Protein AF-A0A443RXT3-F1 (afdb_monomer)

Structure (mmCIF, N/CA/C/O backbone):
data_AF-A0A443RXT3-F1
#
_entry.id   AF-A0A443RXT3-F1
#
loop_
_atom_site.group_PDB
_atom_site.id
_atom_site.type_symbol
_atom_site.label_atom_id
_atom_site.label_alt_id
_atom_site.label_comp_id
_atom_site.label_asym_id
_atom_site.label_entity_id
_atom_site.label_seq_id
_atom_site.pdbx_PDB_ins_code
_atom_site.Cartn_x
_atom_site.Cartn_y
_atom_site.Cartn_z
_atom_site.occupancy
_atom_site.B_iso_or_equiv
_atom_site.auth_seq_id
_atom_site.auth_comp_id
_atom_site.auth_asym_id
_atom_site.auth_atom_id
_atom_site.pdbx_PDB_model_num
ATOM 1 N N . GLU A 1 1 ? -17.317 18.492 -18.599 1.00 37.03 1 GLU A N 1
ATOM 2 C CA . GLU A 1 1 ? -17.162 18.938 -20.004 1.00 37.03 1 GLU A CA 1
ATOM 3 C C . GLU A 1 1 ? -16.094 18.185 -20.820 1.00 37.03 1 GLU A C 1
ATOM 5 O O . GLU A 1 1 ? -16.136 18.265 -22.038 1.00 37.03 1 GLU A O 1
ATOM 10 N N . CYS A 1 2 ? -15.209 17.363 -20.233 1.00 27.94 2 CYS A N 1
ATOM 11 C CA . CYS A 1 2 ? -14.127 16.692 -20.988 1.00 27.94 2 CYS A CA 1
ATOM 12 C C . CYS A 1 2 ? -14.475 15.362 -21.698 1.00 27.94 2 CYS A C 1
ATOM 14 O O . CYS A 1 2 ? -13.587 14.757 -22.288 1.00 27.94 2 CYS A O 1
ATOM 16 N N . PHE A 1 3 ? -15.724 14.883 -21.663 1.00 30.05 3 PHE A N 1
ATOM 17 C CA . PHE A 1 3 ? -16.090 13.554 -22.198 1.00 30.05 3 PHE A CA 1
ATOM 18 C C . PHE A 1 3 ? -16.962 13.582 -23.463 1.00 30.05 3 PHE A C 1
ATOM 20 O O . PHE A 1 3 ? -17.439 12.539 -23.893 1.00 30.05 3 PHE A O 1
ATOM 27 N N . ASN A 1 4 ? -17.156 14.749 -24.088 1.00 37.06 4 ASN A N 1
ATOM 28 C CA . ASN A 1 4 ? -18.052 14.901 -25.243 1.00 37.06 4 ASN A CA 1
ATOM 29 C C . ASN A 1 4 ? -17.315 15.086 -26.585 1.00 37.06 4 ASN A C 1
ATOM 31 O O . ASN A 1 4 ? -17.796 15.791 -27.470 1.00 37.06 4 ASN A O 1
ATOM 35 N N . GLN A 1 5 ? -16.139 14.471 -26.753 1.00 41.03 5 GLN A N 1
ATOM 36 C CA . GLN A 1 5 ? -15.431 14.454 -28.037 1.00 41.03 5 GLN A CA 1
ATOM 37 C C . GLN A 1 5 ? -15.617 13.098 -28.729 1.00 41.03 5 GLN A C 1
ATOM 39 O O . GLN A 1 5 ? -15.201 12.062 -28.219 1.00 41.03 5 GLN A O 1
ATOM 44 N N . LYS A 1 6 ? -16.273 13.120 -29.898 1.00 35.22 6 LYS A N 1
ATOM 45 C CA . LYS A 1 6 ? -16.625 11.943 -30.718 1.00 35.22 6 LYS A CA 1
ATOM 46 C C . LYS A 1 6 ? -15.489 11.420 -31.611 1.00 35.22 6 LYS A C 1
ATOM 48 O O . LYS A 1 6 ? -15.683 10.425 -32.298 1.00 35.22 6 LYS A O 1
ATOM 53 N N . GLU A 1 7 ? -14.307 12.031 -31.583 1.00 32.62 7 GLU A N 1
ATOM 54 C CA . GLU A 1 7 ? -13.140 11.552 -32.329 1.00 32.62 7 GLU A CA 1
ATOM 55 C C . GLU A 1 7 ? -11.944 11.343 -31.398 1.00 32.62 7 GLU A C 1
ATOM 57 O O . GLU A 1 7 ? -11.106 12.223 -31.214 1.00 32.62 7 GLU A O 1
ATOM 62 N N . PHE A 1 8 ? -11.823 10.141 -30.835 1.00 35.22 8 PHE A N 1
ATOM 63 C CA . PHE A 1 8 ? -10.537 9.684 -30.317 1.00 35.22 8 PHE A CA 1
ATOM 64 C C . PHE A 1 8 ? -9.693 9.198 -31.495 1.00 35.22 8 PHE A C 1
ATOM 66 O O . PHE A 1 8 ? -9.748 8.032 -31.879 1.00 35.22 8 PHE A O 1
ATOM 73 N N . ARG A 1 9 ? -8.893 10.090 -32.084 1.00 32.81 9 ARG A N 1
ATOM 74 C CA . ARG A 1 9 ? -7.750 9.647 -32.888 1.00 32.81 9 ARG A CA 1
ATOM 75 C C . ARG A 1 9 ? -6.629 9.275 -31.928 1.00 32.81 9 ARG A C 1
ATOM 77 O O . ARG A 1 9 ? -6.182 10.112 -31.145 1.00 32.81 9 ARG A O 1
ATOM 84 N N . LEU A 1 10 ? -6.170 8.026 -31.989 1.0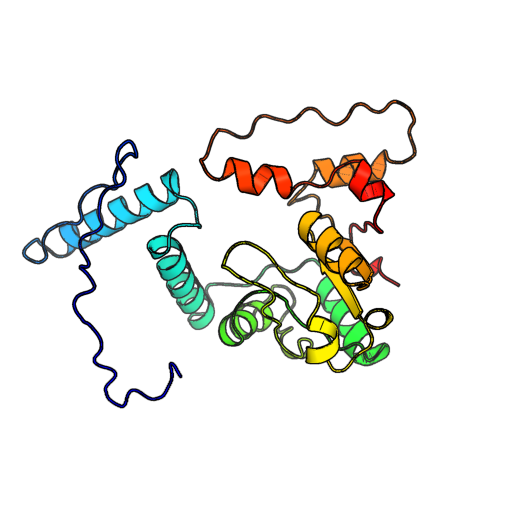0 31.56 10 LEU A N 1
ATOM 85 C CA . LEU A 1 10 ? -4.918 7.627 -31.356 1.00 31.56 10 LEU A CA 1
ATOM 86 C C . LEU A 1 10 ? -3.815 8.499 -31.973 1.00 31.56 10 LEU A C 1
ATOM 88 O O . LEU A 1 10 ? -3.482 8.347 -33.147 1.00 31.56 10 LEU A O 1
ATOM 92 N N . ALA A 1 11 ? -3.296 9.466 -31.221 1.00 30.80 11 ALA A N 1
ATOM 93 C CA . ALA A 1 11 ? -2.172 10.270 -31.670 1.00 30.80 11 ALA A CA 1
ATOM 94 C C . ALA A 1 11 ? -0.928 9.369 -31.701 1.00 30.80 11 ALA A C 1
ATOM 96 O O . ALA A 1 11 ? -0.245 9.206 -30.696 1.00 30.80 11 ALA A O 1
ATOM 97 N N . VAL A 1 12 ? -0.644 8.773 -32.862 1.00 33.22 12 VAL A N 1
ATOM 98 C CA . VAL A 1 12 ? 0.523 7.896 -33.091 1.00 33.22 12 VAL A CA 1
ATOM 99 C C . VAL A 1 12 ? 1.848 8.683 -33.054 1.00 33.22 12 VAL A C 1
ATOM 101 O O . VAL A 1 12 ? 2.928 8.103 -33.031 1.00 33.22 12 VAL A O 1
ATOM 104 N N . ASN A 1 13 ? 1.790 10.013 -32.935 1.00 32.97 13 ASN A N 1
ATOM 105 C CA . ASN A 1 13 ? 2.951 1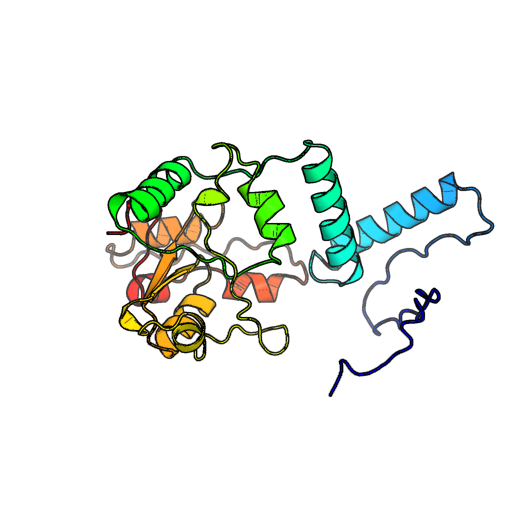0.853 -32.658 1.00 32.97 13 ASN A CA 1
ATOM 106 C C . ASN A 1 13 ? 3.271 10.855 -31.152 1.00 32.97 13 ASN A C 1
ATOM 108 O O . ASN A 1 13 ? 3.134 11.874 -30.474 1.00 32.97 13 ASN A O 1
ATOM 112 N N . PHE A 1 14 ? 3.742 9.717 -30.629 1.00 35.28 14 PHE A N 1
ATOM 113 C CA . PHE A 1 14 ? 4.344 9.632 -29.288 1.00 35.28 14 PHE A CA 1
ATOM 114 C C . PHE A 1 14 ? 5.594 10.520 -29.148 1.00 35.28 14 PHE A C 1
ATOM 116 O O . PHE A 1 14 ? 6.000 10.860 -28.039 1.00 35.28 14 PHE A O 1
ATOM 123 N N . ALA A 1 15 ? 6.169 10.964 -30.267 1.00 34.47 15 ALA A N 1
ATOM 124 C CA . ALA A 1 15 ? 7.244 11.940 -30.322 1.00 34.47 15 ALA A CA 1
ATOM 125 C C . ALA A 1 15 ? 6.725 13.379 -30.136 1.00 34.47 15 ALA A C 1
ATOM 127 O O . ALA A 1 15 ? 6.944 14.251 -30.976 1.00 34.47 15 ALA A O 1
ATOM 128 N N . LYS A 1 16 ? 6.077 13.690 -29.006 1.00 40.31 16 LYS A N 1
ATOM 129 C CA . LYS A 1 16 ? 6.231 15.058 -28.493 1.00 40.31 16 LYS A CA 1
ATOM 130 C C . LYS A 1 16 ? 7.698 15.169 -28.107 1.00 40.31 16 LYS A C 1
ATOM 132 O O . LYS A 1 16 ? 8.114 14.508 -27.161 1.00 40.31 16 LYS A O 1
ATOM 137 N N . ALA A 1 17 ? 8.464 15.938 -28.883 1.00 41.84 17 ALA A N 1
ATOM 138 C CA . ALA A 1 17 ? 9.876 16.195 -28.635 1.00 41.84 17 ALA A CA 1
ATOM 139 C C . ALA A 1 17 ? 10.067 16.487 -27.145 1.00 41.84 17 ALA A C 1
ATOM 141 O O . ALA A 1 17 ? 9.587 17.501 -26.628 1.00 41.84 17 ALA A O 1
ATOM 142 N N . TYR A 1 18 ? 10.687 15.538 -26.447 1.00 47.03 18 TYR A N 1
ATOM 143 C CA . TYR A 1 18 ? 11.048 15.695 -25.054 1.00 47.03 18 TYR A CA 1
ATOM 144 C C . TYR A 1 18 ? 11.908 16.958 -24.973 1.00 47.03 18 TYR A C 1
ATOM 146 O O . TYR A 1 18 ? 12.972 17.032 -25.587 1.00 47.03 18 TYR A O 1
ATOM 154 N N . LYS A 1 19 ? 11.406 17.992 -24.292 1.00 49.69 19 LYS A N 1
ATOM 155 C CA . LYS A 1 19 ? 12.161 19.229 -24.113 1.00 49.69 19 LYS A CA 1
ATOM 156 C C . LYS A 1 19 ? 13.153 18.992 -22.975 1.00 49.69 19 LYS A C 1
ATOM 158 O O . LYS A 1 19 ? 12.706 18.73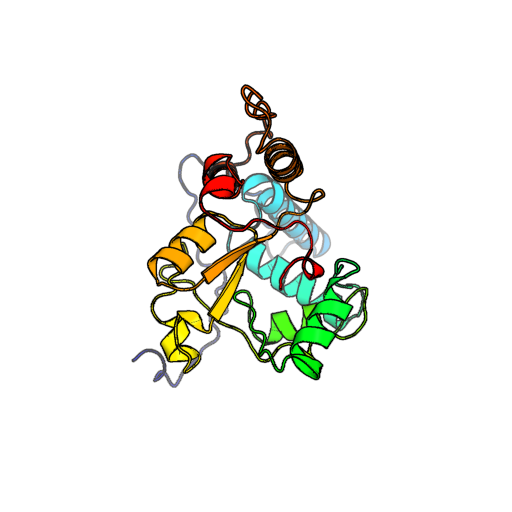8 -21.855 1.00 49.69 19 LYS A O 1
ATOM 163 N N . PRO A 1 20 ? 14.469 19.039 -23.234 1.00 53.38 20 PRO A N 1
ATOM 164 C CA . PRO A 1 20 ? 15.458 18.847 -22.187 1.00 53.38 20 PRO A CA 1
ATOM 165 C C . PRO A 1 20 ? 15.287 19.925 -21.116 1.00 53.38 20 PRO A C 1
ATOM 167 O O . PRO A 1 20 ? 15.187 21.111 -21.426 1.00 53.38 20 PRO A O 1
ATOM 170 N N . VAL A 1 21 ? 15.246 19.512 -19.848 1.00 56.06 21 VAL A N 1
ATOM 171 C CA . VAL A 1 21 ? 15.295 20.444 -18.717 1.00 56.06 21 VAL A CA 1
ATOM 172 C C . VAL A 1 21 ? 16.740 20.947 -18.588 1.00 56.06 21 VAL A C 1
ATOM 174 O O . VAL A 1 21 ? 17.637 20.113 -18.412 1.00 56.06 21 VAL A O 1
ATOM 177 N N . PRO A 1 22 ? 16.998 22.266 -18.681 1.00 48.91 22 PRO A N 1
ATOM 178 C CA . PRO A 1 22 ? 18.346 22.813 -18.549 1.00 48.91 22 PRO A CA 1
ATOM 179 C C . PRO A 1 22 ? 19.000 22.382 -17.228 1.00 48.91 22 PRO A C 1
ATOM 181 O O . PRO A 1 22 ? 18.370 22.434 -16.174 1.00 48.91 22 PRO A O 1
ATOM 184 N N . GLY A 1 23 ? 20.255 21.925 -17.284 1.00 63.62 23 GLY A N 1
ATOM 185 C CA . GLY A 1 23 ? 21.037 21.528 -16.105 1.00 63.62 23 GLY A CA 1
ATOM 186 C C . GLY A 1 23 ? 20.832 20.090 -15.603 1.00 63.62 23 GLY A C 1
ATOM 187 O O . GLY A 1 23 ? 21.590 19.650 -14.741 1.00 63.62 23 GLY A O 1
ATOM 188 N N . LYS A 1 24 ? 19.876 19.319 -16.144 1.00 68.25 24 LYS A N 1
ATOM 189 C CA . LYS A 1 24 ? 19.741 17.882 -15.835 1.00 68.25 24 LYS A CA 1
ATOM 190 C C . LYS A 1 24 ? 20.451 17.024 -16.882 1.00 68.25 24 LYS A C 1
ATOM 192 O O . LYS A 1 24 ? 20.313 17.263 -18.084 1.00 68.25 24 LYS A O 1
ATOM 197 N N . LYS A 1 25 ? 21.191 16.003 -16.419 1.00 76.19 25 LYS A N 1
ATOM 198 C CA . LYS A 1 25 ? 21.749 14.955 -17.290 1.00 76.19 25 LYS A CA 1
ATOM 199 C C . LYS A 1 25 ? 20.614 14.332 -18.111 1.00 76.19 25 LYS A C 1
ATOM 201 O O . LYS A 1 25 ? 19.493 14.221 -17.622 1.00 76.19 25 LYS A O 1
ATOM 206 N N . GLN A 1 26 ? 20.909 13.977 -19.355 1.00 79.56 26 GLN A N 1
ATOM 207 C CA . GLN A 1 26 ? 19.934 13.429 -20.293 1.00 79.56 26 GLN A CA 1
ATOM 208 C C . GLN A 1 26 ? 20.116 11.919 -20.438 1.00 79.56 26 GLN A C 1
ATOM 210 O O . GLN A 1 26 ? 21.254 11.444 -20.348 1.00 79.56 26 GLN A O 1
ATOM 215 N N . PRO A 1 27 ? 19.034 11.168 -20.699 1.00 85.69 27 PRO A N 1
ATOM 216 C CA . PRO A 1 27 ? 19.163 9.773 -21.075 1.00 85.69 27 PRO A CA 1
ATOM 217 C C . PRO A 1 27 ? 19.901 9.632 -22.415 1.00 85.69 27 PRO A C 1
ATOM 219 O O . PRO A 1 27 ? 19.766 10.508 -23.277 1.00 85.69 27 PRO A O 1
ATOM 222 N N . PRO A 1 28 ? 20.637 8.525 -22.625 1.00 89.88 28 PRO A N 1
ATOM 223 C CA . PRO A 1 28 ? 21.211 8.180 -23.923 1.00 89.88 28 PRO A CA 1
ATOM 224 C C . PRO A 1 28 ? 20.153 8.230 -25.035 1.00 89.88 28 PRO A C 1
ATOM 226 O O . PRO A 1 28 ? 19.010 7.850 -24.786 1.00 89.88 28 PRO A O 1
ATOM 229 N N . PRO A 1 29 ? 20.472 8.689 -26.254 1.00 88.56 29 PRO A N 1
ATOM 230 C CA . PRO A 1 29 ? 19.496 8.740 -27.339 1.00 88.56 29 PRO A CA 1
ATOM 231 C C . PRO A 1 29 ? 19.016 7.335 -27.731 1.00 88.56 29 PRO A C 1
ATOM 233 O O . PRO A 1 29 ? 19.775 6.369 -27.685 1.00 88.56 29 PRO A O 1
ATOM 236 N N . ILE A 1 30 ? 17.749 7.235 -28.137 1.00 88.94 30 ILE A N 1
ATOM 237 C CA . ILE A 1 30 ? 17.198 6.014 -28.739 1.00 88.94 30 ILE A CA 1
ATOM 238 C C . ILE A 1 30 ? 17.633 5.986 -30.208 1.00 88.94 30 ILE A C 1
ATOM 240 O O . ILE A 1 30 ? 17.585 7.019 -30.879 1.00 88.94 30 ILE A O 1
ATOM 244 N N . ALA A 1 31 ? 18.080 4.826 -30.686 1.00 87.12 31 ALA A N 1
ATOM 245 C CA . ALA A 1 31 ? 18.527 4.644 -32.060 1.00 87.12 31 ALA A CA 1
ATOM 246 C C . ALA A 1 31 ? 17.383 4.878 -33.059 1.00 87.12 31 ALA A C 1
ATOM 248 O O . ALA A 1 31 ? 16.210 4.646 -32.760 1.00 87.12 31 ALA A O 1
ATOM 249 N N . ASP A 1 32 ? 17.747 5.335 -34.256 1.00 88.88 32 ASP A N 1
ATOM 250 C CA . ASP A 1 32 ? 16.798 5.597 -35.335 1.00 88.88 32 ASP A CA 1
ATOM 251 C C . ASP A 1 32 ? 16.060 4.315 -35.771 1.00 88.88 32 ASP A C 1
ATOM 253 O O . ASP A 1 32 ? 16.618 3.217 -35.730 1.00 88.88 32 ASP A O 1
ATOM 257 N N . GLN A 1 33 ? 14.811 4.455 -36.223 1.00 84.81 33 GLN A N 1
ATOM 258 C CA . GLN A 1 33 ? 13.977 3.332 -36.670 1.00 84.81 33 GLN A CA 1
ATOM 259 C C . GLN A 1 33 ? 14.547 2.592 -37.890 1.00 84.81 33 GLN A C 1
ATOM 261 O O . GLN A 1 33 ? 14.182 1.442 -38.128 1.00 84.81 33 GLN A O 1
ATOM 266 N N . MET A 1 34 ? 15.448 3.226 -38.644 1.00 89.75 34 MET A N 1
ATOM 267 C CA . MET A 1 34 ? 16.165 2.628 -39.770 1.00 89.75 34 MET A CA 1
ATOM 268 C C . MET A 1 34 ? 17.348 1.748 -39.336 1.00 89.75 34 MET A C 1
ATOM 270 O O . MET A 1 34 ? 17.933 1.057 -40.169 1.00 89.75 34 MET A O 1
ATOM 274 N N . GLN A 1 35 ? 17.735 1.767 -38.055 1.00 88.50 35 GLN A N 1
ATOM 275 C CA . GLN A 1 35 ? 18.817 0.922 -37.543 1.00 88.50 35 GLN A CA 1
ATOM 276 C C . GLN A 1 35 ? 18.378 -0.545 -37.412 1.00 88.50 35 GLN A C 1
ATOM 278 O O . GLN A 1 35 ? 17.186 -0.831 -37.307 1.00 88.50 35 GLN A O 1
ATOM 283 N N . PRO A 1 36 ? 19.315 -1.506 -37.363 1.00 93.44 36 PRO A N 1
ATOM 284 C CA . PRO A 1 36 ? 18.983 -2.906 -37.115 1.00 93.44 36 PRO A CA 1
ATOM 285 C C . PRO A 1 36 ? 18.182 -3.114 -35.807 1.00 93.44 36 PRO A C 1
ATOM 287 O O . PRO A 1 36 ? 18.463 -2.438 -34.811 1.00 93.44 36 PRO A O 1
ATOM 290 N N . PRO A 1 37 ? 17.224 -4.067 -35.748 1.00 90.12 37 PRO A N 1
ATOM 291 C CA . PRO A 1 37 ? 16.368 -4.271 -34.572 1.00 90.12 37 PRO A CA 1
ATOM 292 C C . PRO A 1 37 ? 17.115 -4.513 -33.252 1.00 90.12 37 PRO A C 1
ATOM 294 O O . PRO A 1 37 ? 16.660 -4.077 -32.197 1.00 90.12 37 PRO A O 1
ATOM 297 N N . ASN A 1 38 ? 18.272 -5.179 -33.290 1.00 91.81 38 ASN A N 1
ATOM 298 C CA . ASN A 1 38 ? 19.113 -5.402 -32.111 1.00 91.81 38 ASN A CA 1
ATOM 299 C C . ASN A 1 38 ? 19.705 -4.093 -31.565 1.00 91.81 38 ASN A C 1
ATOM 301 O O . ASN A 1 38 ? 19.699 -3.886 -30.355 1.00 91.81 38 ASN A O 1
ATOM 305 N N . VAL A 1 39 ? 20.145 -3.193 -32.450 1.00 89.94 39 VAL A N 1
ATOM 306 C CA . VAL A 1 39 ? 20.677 -1.871 -32.082 1.00 89.94 39 VAL A CA 1
ATOM 307 C C . VAL A 1 39 ? 19.568 -0.993 -31.501 1.00 89.94 39 VAL A C 1
ATOM 309 O O . VAL A 1 39 ? 19.765 -0.325 -30.485 1.00 89.94 39 VAL A O 1
ATOM 312 N N . GLN A 1 40 ? 18.370 -1.037 -32.097 1.00 86.94 40 GLN A N 1
ATOM 313 C CA . GLN A 1 40 ? 17.196 -0.352 -31.552 1.00 86.94 40 GLN A CA 1
ATOM 314 C C . GLN A 1 40 ? 16.867 -0.850 -30.143 1.00 86.94 40 GLN A C 1
ATOM 316 O O . GLN A 1 40 ? 16.764 -0.042 -29.218 1.00 86.94 40 GLN A O 1
ATOM 321 N N . LEU A 1 41 ? 16.765 -2.170 -29.959 1.00 87.88 41 LEU A N 1
ATOM 322 C CA . LEU A 1 41 ? 16.450 -2.775 -28.668 1.00 87.88 41 LEU A CA 1
ATOM 323 C C . LEU A 1 41 ? 17.475 -2.393 -27.596 1.00 87.88 41 LEU A C 1
ATOM 325 O O . LEU A 1 41 ? 17.088 -1.956 -26.514 1.00 87.88 41 LEU A O 1
ATOM 329 N N . GLU A 1 42 ? 18.766 -2.510 -27.902 1.00 91.12 42 GLU A N 1
ATOM 330 C CA . GLU A 1 42 ? 19.831 -2.152 -26.969 1.00 91.12 42 GLU A CA 1
ATOM 331 C C . GLU A 1 42 ? 19.755 -0.671 -26.577 1.00 91.12 42 GLU A C 1
ATOM 333 O O . GLU A 1 42 ? 19.792 -0.348 -25.390 1.00 91.12 42 GLU A O 1
ATOM 338 N N . SER A 1 43 ? 19.539 0.230 -27.541 1.00 90.75 43 SER A N 1
ATOM 339 C CA . SER A 1 43 ? 19.399 1.663 -27.254 1.00 90.75 43 SER A CA 1
ATOM 340 C C . SER A 1 43 ? 18.193 1.981 -26.358 1.00 90.75 43 SER A C 1
ATOM 342 O O . SER A 1 43 ? 18.306 2.800 -25.445 1.00 90.75 43 SER A O 1
ATOM 344 N N . ILE A 1 44 ? 17.057 1.296 -26.553 1.00 89.25 44 ILE A N 1
ATOM 345 C CA . ILE A 1 44 ? 15.855 1.448 -25.721 1.00 89.25 44 ILE A CA 1
ATOM 346 C C . ILE A 1 44 ? 16.137 0.961 -24.298 1.00 89.25 44 ILE A C 1
ATOM 348 O O . ILE A 1 44 ? 15.789 1.646 -23.335 1.00 89.25 44 ILE A O 1
ATOM 352 N N . VAL A 1 45 ? 16.792 -0.195 -24.157 1.00 89.12 45 VAL A N 1
ATOM 353 C CA . VAL A 1 45 ? 17.166 -0.757 -22.853 1.00 89.12 45 VAL A CA 1
ATOM 354 C C . VAL A 1 45 ? 18.112 0.190 -22.117 1.00 89.12 45 VAL A C 1
ATOM 356 O O . VAL A 1 45 ? 17.855 0.516 -20.961 1.00 89.12 45 VAL A O 1
ATOM 359 N N . GLN A 1 46 ? 19.151 0.701 -22.779 1.00 89.88 46 GLN A N 1
ATOM 360 C CA . GLN A 1 46 ? 20.096 1.643 -22.174 1.00 89.88 46 GLN A CA 1
ATOM 361 C C . GLN A 1 46 ? 19.424 2.964 -21.778 1.00 89.88 46 GLN A C 1
ATOM 363 O O . GLN A 1 46 ? 19.638 3.461 -20.670 1.00 89.88 46 GLN A O 1
ATOM 368 N N . HIS A 1 47 ? 18.556 3.509 -22.638 1.00 89.00 47 HIS A N 1
ATOM 369 C CA . HIS A 1 47 ? 17.759 4.697 -22.327 1.00 89.00 47 HIS A CA 1
ATOM 370 C C . HIS A 1 47 ? 16.907 4.480 -21.072 1.00 89.00 47 HIS A C 1
ATOM 372 O O . HIS A 1 47 ? 16.866 5.332 -20.181 1.00 89.00 47 HIS A O 1
ATOM 378 N N . PHE A 1 48 ? 16.239 3.328 -20.988 1.00 85.44 48 PHE A N 1
ATOM 379 C CA . PHE A 1 48 ? 15.373 2.993 -19.868 1.00 85.44 48 PHE A CA 1
ATOM 380 C C . PHE A 1 48 ? 16.149 2.763 -18.570 1.00 85.44 48 PHE A C 1
ATOM 382 O O . PHE A 1 48 ? 15.779 3.318 -17.538 1.00 85.44 48 PHE A O 1
ATOM 389 N N . LEU A 1 49 ? 17.238 1.989 -18.610 1.00 86.56 49 LEU A N 1
ATOM 390 C CA . LEU A 1 49 ? 18.088 1.724 -17.447 1.00 86.56 49 LEU A CA 1
ATOM 391 C C . LEU A 1 49 ? 18.686 3.014 -16.892 1.00 86.56 49 LEU A C 1
ATOM 393 O O . LEU A 1 49 ? 18.659 3.227 -15.681 1.00 86.56 49 LEU A O 1
ATOM 397 N N . TRP A 1 50 ? 19.147 3.908 -17.770 1.00 88.75 50 TRP A N 1
ATOM 398 C CA . TRP A 1 50 ? 19.617 5.221 -17.351 1.00 88.75 50 TRP A CA 1
ATOM 399 C C . TRP A 1 50 ? 18.510 5.997 -16.634 1.00 88.75 50 TRP A C 1
ATOM 401 O O . TRP A 1 50 ? 18.734 6.529 -15.546 1.00 88.75 50 TRP A O 1
ATOM 411 N N . ARG A 1 51 ? 17.301 6.038 -17.210 1.00 84.81 51 ARG A N 1
ATOM 412 C CA . ARG A 1 51 ? 16.160 6.737 -16.605 1.00 84.81 51 ARG A CA 1
ATOM 413 C C . ARG A 1 51 ? 15.811 6.135 -15.247 1.00 84.81 51 ARG A C 1
ATOM 415 O O 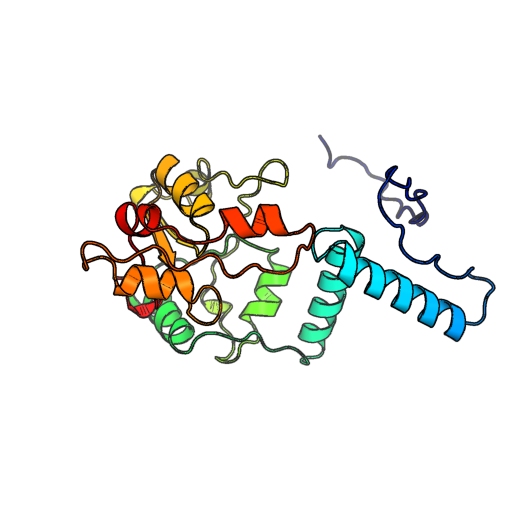. ARG A 1 51 ? 15.668 6.875 -14.282 1.00 84.81 51 ARG A O 1
ATOM 422 N N . LEU A 1 52 ? 15.764 4.811 -15.139 1.00 80.94 52 LEU A N 1
ATOM 423 C CA . LEU A 1 52 ? 15.502 4.114 -13.882 1.00 80.94 52 LEU A CA 1
ATOM 424 C C . LEU A 1 52 ? 16.529 4.474 -12.797 1.00 80.94 52 LEU A C 1
ATOM 426 O O . LEU A 1 52 ? 16.149 4.725 -11.656 1.00 80.94 52 LEU A O 1
ATOM 430 N N . GLN A 1 53 ? 17.810 4.557 -13.162 1.00 83.00 53 GLN A N 1
ATOM 431 C CA . GLN A 1 53 ? 18.903 4.899 -12.248 1.00 83.00 53 GLN A CA 1
ATOM 432 C C . GLN A 1 53 ? 18.913 6.377 -11.824 1.00 83.00 53 GLN A C 1
ATOM 434 O O . GLN A 1 53 ? 19.307 6.680 -10.701 1.00 83.00 53 GLN A O 1
ATOM 439 N N . ASN A 1 54 ? 18.509 7.301 -12.704 1.00 80.94 54 ASN A N 1
ATOM 440 C CA . ASN A 1 54 ? 18.685 8.746 -12.489 1.00 80.94 54 ASN A CA 1
ATOM 441 C C . ASN A 1 54 ? 17.385 9.492 -12.132 1.00 80.94 54 ASN A C 1
ATOM 443 O O . ASN A 1 54 ? 17.434 10.535 -11.478 1.00 80.94 54 ASN A O 1
ATOM 447 N N . GLU A 1 55 ? 16.228 8.987 -12.563 1.00 74.56 55 GLU A N 1
ATOM 448 C CA . GLU A 1 55 ? 14.908 9.611 -12.379 1.00 74.56 55 GLU A CA 1
ATOM 449 C C . GLU A 1 55 ? 14.016 8.845 -11.382 1.00 74.56 55 GLU A C 1
ATOM 451 O O . GLU A 1 55 ? 12.991 9.372 -10.945 1.00 74.56 55 GLU A O 1
ATOM 456 N N . GLY A 1 56 ? 14.388 7.613 -11.010 1.00 66.69 56 GLY A N 1
ATOM 457 C CA . GLY A 1 56 ? 13.593 6.751 -10.130 1.00 66.69 56 GLY A CA 1
ATOM 458 C C . GLY A 1 56 ? 12.223 6.392 -10.720 1.00 66.69 56 GLY A C 1
ATOM 459 O O . GLY A 1 56 ? 11.945 6.627 -11.886 1.00 66.69 56 GLY A O 1
ATOM 460 N N . SER A 1 57 ? 11.304 5.846 -9.921 1.00 62.78 57 SER A N 1
ATOM 461 C CA . SER A 1 57 ? 9.968 5.433 -10.414 1.00 62.78 57 SER A CA 1
ATOM 462 C C . SER A 1 57 ? 8.988 6.596 -10.671 1.00 62.78 57 SER A C 1
ATOM 464 O O . SER A 1 57 ? 7.787 6.371 -10.798 1.00 62.78 57 SER A O 1
ATOM 466 N N . VAL A 1 58 ? 9.474 7.841 -10.716 1.00 60.62 58 VAL A N 1
ATOM 467 C CA . VAL A 1 58 ? 8.640 9.057 -10.710 1.00 60.62 58 VAL A CA 1
ATOM 468 C C . VAL A 1 58 ? 8.383 9.593 -12.121 1.00 60.62 58 VAL A C 1
ATOM 470 O O . VAL A 1 58 ? 7.380 10.269 -12.350 1.00 60.62 58 VAL A O 1
ATOM 473 N N . SER A 1 59 ? 9.246 9.295 -13.099 1.00 72.44 59 SER A N 1
ATOM 474 C CA . SER A 1 59 ? 9.026 9.789 -14.460 1.00 72.44 59 SER A CA 1
ATOM 475 C C . SER A 1 59 ? 7.923 9.001 -15.172 1.00 72.44 59 SER A C 1
ATOM 477 O O . SER A 1 59 ? 7.843 7.775 -15.083 1.00 72.44 59 SER A O 1
ATOM 479 N N . ALA A 1 60 ? 7.053 9.710 -15.899 1.00 76.50 60 ALA A N 1
ATOM 480 C CA . ALA A 1 60 ? 5.915 9.104 -16.594 1.00 76.50 60 ALA A CA 1
ATOM 481 C C . ALA A 1 60 ? 6.303 7.934 -17.530 1.00 76.50 60 ALA A C 1
ATOM 483 O O . ALA A 1 60 ? 5.592 6.927 -17.517 1.00 76.50 60 ALA A O 1
ATOM 484 N N . PRO A 1 61 ? 7.421 7.989 -18.292 1.00 77.81 61 PRO A N 1
ATOM 485 C CA . PRO A 1 61 ? 7.866 6.854 -19.102 1.00 77.81 61 PRO A CA 1
ATOM 486 C C . PRO A 1 61 ? 8.203 5.612 -18.267 1.00 77.81 61 PRO A C 1
ATOM 488 O O . PRO A 1 61 ? 7.816 4.504 -18.637 1.00 77.81 61 PRO A O 1
ATOM 491 N N . ILE A 1 62 ? 8.880 5.790 -17.126 1.00 80.12 62 ILE A N 1
ATOM 492 C CA . ILE A 1 62 ? 9.221 4.689 -16.216 1.00 80.12 62 ILE A CA 1
ATOM 493 C C . ILE A 1 62 ? 7.956 4.118 -15.591 1.00 80.12 62 ILE A C 1
ATOM 495 O O . ILE A 1 62 ? 7.752 2.908 -15.639 1.00 80.12 62 ILE A O 1
ATOM 499 N N . ALA A 1 63 ? 7.076 4.973 -15.068 1.00 77.94 63 ALA A N 1
ATOM 500 C CA . ALA A 1 63 ? 5.818 4.547 -14.467 1.00 77.94 63 ALA A CA 1
ATOM 501 C C . ALA A 1 63 ? 4.957 3.745 -15.459 1.00 77.94 63 ALA A C 1
ATOM 503 O O . ALA A 1 63 ? 4.425 2.691 -15.107 1.00 77.94 63 ALA A O 1
ATOM 504 N N . TYR A 1 64 ? 4.871 4.195 -16.716 1.00 83.56 64 TYR A N 1
ATOM 505 C CA . TYR A 1 64 ? 4.126 3.492 -17.758 1.00 83.56 64 TYR A CA 1
ATOM 506 C C . TYR A 1 64 ? 4.758 2.140 -18.106 1.00 83.56 64 TYR A C 1
ATOM 508 O O . TYR A 1 64 ? 4.054 1.133 -18.188 1.00 83.56 64 TYR A O 1
ATOM 516 N N . PHE A 1 65 ? 6.080 2.082 -18.277 1.00 84.19 65 PHE A N 1
ATOM 517 C CA . PHE A 1 65 ? 6.772 0.822 -18.540 1.00 84.19 65 PHE A CA 1
ATOM 518 C C . PHE A 1 65 ? 6.604 -0.172 -17.385 1.00 84.19 65 PHE A C 1
ATOM 520 O O . PHE A 1 65 ? 6.214 -1.314 -17.618 1.00 84.19 65 PHE A O 1
ATOM 527 N N . LEU A 1 66 ? 6.827 0.267 -16.141 1.00 82.19 66 LEU A N 1
ATOM 528 C CA . LEU A 1 66 ? 6.673 -0.566 -14.948 1.00 82.19 66 LEU A CA 1
ATOM 529 C C . LEU A 1 66 ? 5.241 -1.089 -14.811 1.00 82.19 66 LEU A C 1
ATOM 531 O O . LEU A 1 66 ? 5.056 -2.268 -14.511 1.00 82.19 66 LEU A O 1
ATOM 535 N N . LEU A 1 67 ? 4.231 -0.259 -15.088 1.00 84.06 67 LEU A N 1
ATOM 536 C CA . LEU A 1 67 ? 2.831 -0.680 -15.096 1.00 84.06 67 LEU A CA 1
ATOM 537 C C . LEU A 1 67 ? 2.579 -1.807 -16.111 1.00 84.06 67 LEU A C 1
ATOM 539 O O . LEU A 1 67 ? 1.932 -2.800 -15.769 1.00 84.06 67 LEU A O 1
ATOM 543 N N . ASN A 1 68 ? 3.091 -1.676 -17.338 1.00 87.12 68 ASN A N 1
ATOM 544 C CA . ASN A 1 68 ? 2.907 -2.677 -18.394 1.00 87.12 68 ASN A CA 1
ATOM 545 C C . ASN A 1 68 ? 3.679 -3.971 -18.101 1.00 87.12 68 ASN A C 1
ATOM 547 O O . ASN A 1 68 ? 3.100 -5.051 -18.174 1.00 87.12 68 ASN A O 1
ATOM 551 N N . MET A 1 69 ? 4.947 -3.873 -17.693 1.00 87.75 69 MET A N 1
ATOM 552 C CA . MET A 1 69 ? 5.771 -5.030 -17.322 1.00 87.75 69 MET A CA 1
ATOM 553 C C . MET A 1 69 ? 5.181 -5.801 -16.144 1.00 87.75 69 MET A C 1
ATOM 555 O O . MET A 1 69 ? 5.100 -7.028 -16.175 1.00 87.75 69 MET A O 1
ATOM 559 N N . THR A 1 70 ? 4.717 -5.084 -15.121 1.00 84.56 70 THR A N 1
ATOM 560 C CA . THR A 1 70 ? 4.063 -5.693 -13.959 1.00 84.56 70 THR A CA 1
ATOM 561 C C . THR A 1 70 ? 2.761 -6.373 -14.374 1.00 84.56 70 THR A C 1
ATOM 563 O O . THR A 1 70 ? 2.506 -7.509 -13.979 1.00 84.56 70 THR A O 1
ATOM 566 N N . SER A 1 71 ? 1.954 -5.720 -15.217 1.00 88.25 71 SER A N 1
ATOM 567 C CA . SER A 1 71 ? 0.710 -6.303 -15.735 1.00 88.25 71 SER A CA 1
ATOM 568 C C . SER A 1 71 ? 0.971 -7.597 -16.505 1.00 88.25 71 SER A C 1
ATOM 570 O O . SER A 1 71 ? 0.366 -8.620 -16.192 1.00 88.25 71 SER A O 1
ATOM 572 N N . TRP A 1 72 ? 1.941 -7.576 -17.421 1.00 91.12 72 TRP A N 1
ATOM 573 C CA . TRP A 1 72 ? 2.376 -8.744 -18.185 1.00 91.12 72 TRP A CA 1
ATOM 574 C C . TRP A 1 72 ? 2.882 -9.877 -17.280 1.00 91.12 72 TRP A C 1
ATOM 576 O O . TRP A 1 72 ? 2.549 -11.044 -17.491 1.00 91.12 72 TRP A O 1
ATOM 586 N N . GLY A 1 73 ? 3.643 -9.542 -16.234 1.00 89.75 73 GLY A N 1
ATOM 587 C CA . GLY A 1 73 ? 4.152 -10.508 -15.265 1.00 89.75 73 GLY A CA 1
ATOM 588 C C . GLY A 1 73 ? 3.045 -11.208 -14.472 1.00 89.75 73 GLY A C 1
ATOM 589 O O . GLY A 1 73 ? 3.105 -12.425 -14.297 1.00 89.75 73 GLY A O 1
ATOM 590 N N . TYR A 1 74 ? 2.009 -10.485 -14.035 1.00 88.12 74 TYR A N 1
ATOM 591 C CA . TYR A 1 74 ? 0.843 -11.103 -13.388 1.00 88.12 74 TYR A CA 1
ATOM 592 C C . TYR A 1 74 ? 0.015 -11.941 -14.365 1.00 88.12 74 TYR A C 1
ATOM 594 O O . TYR A 1 74 ? -0.381 -13.053 -14.021 1.00 88.12 74 TYR A O 1
ATOM 602 N N . GLU A 1 75 ? -0.210 -11.451 -15.587 1.00 89.94 75 GLU A N 1
ATOM 603 C CA . GLU A 1 75 ? -0.992 -12.149 -16.619 1.00 89.94 75 GLU A CA 1
ATOM 604 C C . GLU A 1 75 ? -0.351 -13.480 -17.037 1.00 89.94 75 GLU A C 1
ATOM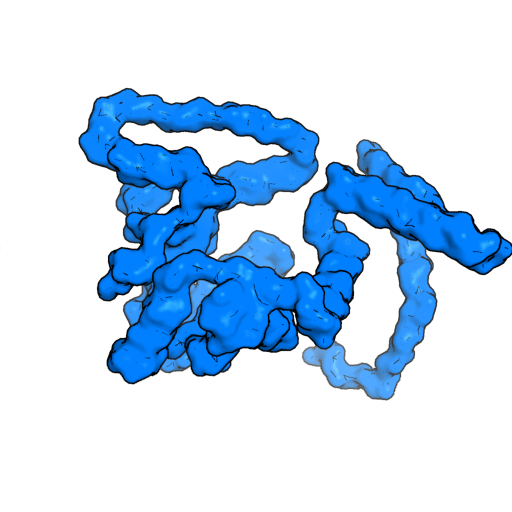 606 O O . GLU A 1 75 ? -1.057 -14.460 -17.262 1.00 89.94 75 GLU A O 1
ATOM 611 N N . ARG A 1 76 ? 0.985 -13.552 -17.066 1.00 91.25 76 ARG A N 1
ATOM 612 C CA . ARG A 1 76 ? 1.729 -14.801 -17.307 1.00 91.25 76 ARG A CA 1
ATOM 613 C C . ARG A 1 76 ? 1.978 -15.639 -16.062 1.00 91.25 76 ARG A C 1
ATOM 615 O O . ARG A 1 76 ? 2.574 -16.709 -16.154 1.00 91.25 76 ARG A O 1
ATOM 622 N N . GLY A 1 77 ? 1.567 -15.156 -14.897 1.00 87.69 77 GLY A N 1
ATOM 623 C CA . GLY A 1 77 ? 1.804 -15.861 -13.653 1.00 87.69 77 GLY A CA 1
ATOM 624 C C . GLY A 1 77 ? 3.275 -15.960 -13.249 1.00 87.69 77 GLY A C 1
ATOM 625 O O . GLY A 1 77 ? 3.673 -16.933 -12.614 1.00 87.69 77 GLY A O 1
ATOM 626 N N . LEU A 1 78 ? 4.080 -14.972 -13.623 1.00 90.62 78 LEU A N 1
ATOM 627 C CA . LEU A 1 78 ? 5.484 -14.849 -13.228 1.00 90.62 78 LEU A CA 1
ATOM 628 C C . LEU A 1 78 ? 5.638 -14.086 -11.909 1.00 90.62 78 LEU A C 1
ATOM 630 O O . LEU A 1 78 ? 6.646 -14.231 -11.226 1.00 90.62 78 LEU A O 1
ATOM 634 N N . LEU A 1 79 ? 4.639 -13.275 -11.552 1.00 89.50 79 LEU A N 1
ATOM 635 C CA . LEU A 1 79 ? 4.630 -12.484 -10.327 1.00 89.50 79 LEU A CA 1
ATOM 636 C C . LEU A 1 79 ? 3.667 -13.069 -9.296 1.00 89.50 79 LEU A C 1
ATOM 638 O O . LEU A 1 79 ? 2.578 -13.542 -9.624 1.00 89.50 79 LEU A O 1
ATOM 642 N N . VAL A 1 80 ? 4.082 -13.010 -8.035 1.00 90.12 80 VAL A N 1
ATOM 643 C CA . VAL A 1 80 ? 3.272 -13.306 -6.853 1.00 90.12 80 VAL A CA 1
ATOM 644 C C . VAL A 1 80 ? 3.478 -12.148 -5.887 1.00 90.12 80 VAL A C 1
ATOM 646 O O . VAL A 1 80 ? 4.617 -11.773 -5.618 1.00 90.12 80 VAL A O 1
ATOM 649 N N . THR A 1 81 ? 2.395 -11.557 -5.390 1.00 92.00 81 THR A N 1
ATOM 650 C CA . THR A 1 81 ? 2.479 -10.468 -4.415 1.00 92.00 81 THR A CA 1
ATOM 651 C C . THR A 1 81 ? 2.851 -11.034 -3.045 1.00 92.00 81 THR A C 1
ATOM 653 O O . THR A 1 81 ? 2.085 -11.837 -2.505 1.00 92.00 81 THR A O 1
ATOM 656 N N . PRO A 1 82 ? 3.996 -10.648 -2.458 1.00 91.19 82 PRO A N 1
ATOM 657 C CA . PRO A 1 82 ? 4.315 -11.043 -1.097 1.00 91.19 82 PRO A CA 1
ATOM 658 C C . PRO A 1 82 ? 3.347 -10.360 -0.128 1.00 91.19 82 PRO A C 1
ATOM 660 O O . PRO A 1 82 ? 3.057 -9.169 -0.247 1.00 91.19 82 PRO A O 1
ATOM 663 N N . VAL A 1 83 ? 2.841 -11.132 0.823 1.00 90.75 83 VAL A N 1
ATOM 664 C CA . VAL A 1 83 ? 1.917 -10.687 1.864 1.00 90.75 83 VAL A CA 1
ATOM 665 C C . VAL A 1 83 ? 2.440 -11.192 3.204 1.00 90.75 83 VAL A C 1
ATOM 667 O O . VAL A 1 83 ? 2.867 -12.343 3.300 1.00 90.75 83 VAL A O 1
ATOM 670 N N . TYR A 1 84 ? 2.432 -10.326 4.222 1.00 93.38 84 TYR A N 1
ATOM 671 C CA . TYR A 1 84 ? 2.834 -10.700 5.579 1.00 93.38 84 TYR A CA 1
ATOM 672 C C . TYR A 1 84 ? 1.917 -11.801 6.132 1.00 93.38 84 TYR A C 1
ATOM 674 O O . TYR A 1 84 ? 0.731 -11.861 5.797 1.00 93.38 84 TYR A O 1
ATOM 682 N N . GLU A 1 85 ? 2.483 -12.679 6.956 1.00 93.69 85 GLU A N 1
ATOM 683 C CA . GLU A 1 85 ? 1.858 -13.927 7.412 1.00 93.69 85 GLU A CA 1
ATOM 684 C C . GLU A 1 85 ? 0.461 -13.742 8.024 1.00 93.69 85 GLU A C 1
ATOM 686 O O . GLU A 1 85 ? -0.430 -14.556 7.788 1.00 93.69 85 GLU A O 1
ATOM 691 N N . GLU A 1 86 ? 0.238 -12.651 8.758 1.00 96.12 86 GLU A N 1
ATOM 692 C CA . GLU A 1 86 ? -1.002 -12.410 9.489 1.00 96.12 86 GLU A CA 1
ATOM 693 C C . GLU A 1 86 ? -2.106 -11.831 8.614 1.00 96.12 86 GLU A C 1
ATOM 695 O O . GLU A 1 86 ? -3.286 -11.991 8.914 1.00 96.12 86 GLU A O 1
ATOM 700 N N . VAL A 1 87 ? -1.742 -11.165 7.516 1.00 96.25 87 VAL A N 1
ATOM 701 C CA . VAL A 1 87 ? -2.674 -10.329 6.752 1.00 96.25 87 VAL A CA 1
ATOM 702 C C . VAL A 1 87 ? -3.858 -11.152 6.266 1.00 96.25 87 VAL A C 1
ATOM 704 O O . VAL A 1 87 ? -4.994 -10.747 6.469 1.00 96.25 87 VAL A O 1
ATOM 707 N N . ALA A 1 88 ? -3.631 -12.332 5.685 1.00 96.62 88 ALA A N 1
ATOM 708 C CA . ALA A 1 88 ? -4.727 -13.157 5.176 1.00 96.62 88 ALA A CA 1
ATOM 709 C C . ALA A 1 88 ? -5.721 -13.564 6.279 1.00 96.62 88 ALA A C 1
ATOM 711 O O . ALA A 1 88 ? -6.933 -13.502 6.066 1.00 96.62 88 ALA A O 1
ATOM 712 N N . ALA A 1 89 ? -5.222 -13.934 7.463 1.00 97.19 89 ALA A N 1
ATOM 713 C CA . ALA A 1 89 ? -6.062 -14.302 8.598 1.00 97.19 89 ALA A CA 1
ATOM 714 C C . ALA A 1 89 ? -6.830 -13.090 9.148 1.00 97.19 89 ALA A C 1
ATOM 716 O O . ALA A 1 89 ? -8.027 -13.197 9.421 1.00 97.19 89 ALA A O 1
ATOM 717 N N . THR A 1 90 ? -6.176 -11.930 9.243 1.00 97.62 90 THR A N 1
ATOM 718 C CA . THR A 1 90 ? -6.796 -10.693 9.731 1.00 97.62 90 THR A CA 1
ATOM 719 C C . THR A 1 90 ? -7.865 -10.170 8.776 1.00 97.62 90 THR A C 1
ATOM 721 O O . THR A 1 90 ? -8.968 -9.872 9.225 1.00 97.62 90 THR A O 1
ATOM 724 N N . LEU A 1 91 ? -7.605 -10.128 7.461 1.00 97.25 91 LEU A N 1
ATOM 725 C CA . LEU A 1 91 ? -8.619 -9.716 6.477 1.00 97.25 91 LEU A CA 1
ATOM 726 C C . LEU A 1 91 ? -9.831 -10.651 6.524 1.00 97.25 91 LEU A C 1
ATOM 728 O O . LEU A 1 91 ? -10.969 -10.187 6.515 1.00 97.25 91 LEU A O 1
ATOM 732 N N . LYS A 1 92 ? -9.593 -11.963 6.639 1.00 97.00 92 LYS A N 1
ATOM 733 C CA . LYS A 1 92 ? -10.666 -12.947 6.777 1.00 97.00 92 LYS A CA 1
ATOM 734 C C . LYS A 1 92 ? -11.509 -12.688 8.024 1.00 97.00 92 LYS A C 1
ATOM 736 O O . LYS A 1 92 ? -12.731 -12.642 7.920 1.00 97.00 92 LYS A O 1
ATOM 741 N N . LYS A 1 93 ? -10.876 -12.498 9.187 1.00 97.31 93 LYS A N 1
ATOM 742 C CA . LYS A 1 93 ? -11.570 -12.165 10.438 1.00 97.31 93 LYS A CA 1
ATOM 743 C C . LYS A 1 93 ? -12.422 -10.903 10.265 1.00 97.31 93 LYS A C 1
ATOM 745 O O . LYS A 1 93 ? -13.626 -10.951 10.503 1.00 97.31 93 LYS A O 1
ATOM 750 N N . TRP A 1 94 ? -11.821 -9.821 9.780 1.00 97.50 94 TRP A N 1
ATOM 751 C CA . TRP A 1 94 ? -12.504 -8.544 9.595 1.00 97.50 94 TRP A CA 1
ATOM 752 C C . TRP A 1 94 ? -13.711 -8.649 8.666 1.00 97.50 94 TRP A C 1
ATOM 754 O O . TRP A 1 94 ? -14.795 -8.193 9.018 1.00 97.50 94 TRP A O 1
ATOM 764 N N . CYS A 1 95 ? -13.568 -9.288 7.505 1.00 96.88 95 CYS A N 1
ATOM 765 C CA . CYS A 1 95 ? -14.666 -9.401 6.549 1.00 96.88 95 CYS A CA 1
ATOM 766 C C . CYS A 1 95 ? -15.739 -10.406 6.990 1.00 96.88 95 CYS A C 1
ATOM 768 O O . CYS A 1 95 ? -16.937 -10.127 6.901 1.00 96.88 95 CYS A O 1
ATOM 770 N N . GLU A 1 96 ? -15.339 -11.596 7.446 1.00 96.56 96 GLU A N 1
ATOM 771 C CA . GLU A 1 96 ? -16.274 -12.695 7.697 1.00 96.56 96 GLU A CA 1
ATOM 772 C C . GLU A 1 96 ? -16.902 -12.638 9.090 1.00 96.56 96 GLU A C 1
ATOM 774 O O . GLU A 1 96 ? -18.096 -12.925 9.215 1.00 96.56 96 GLU A O 1
ATOM 779 N N . GLN A 1 97 ? -16.134 -12.272 10.118 1.00 95.94 97 GLN A N 1
ATOM 780 C CA . GLN A 1 97 ? -16.589 -12.253 11.511 1.00 95.94 97 GLN A CA 1
ATOM 781 C C . GLN A 1 97 ? -17.079 -10.860 11.899 1.00 95.94 97 GLN A C 1
ATOM 783 O O . GLN A 1 97 ? -18.242 -10.709 12.269 1.00 95.94 97 GLN A O 1
ATOM 788 N N . ASP A 1 98 ? -16.234 -9.845 11.716 1.00 96.31 98 ASP A N 1
ATOM 789 C CA . ASP A 1 98 ? -16.503 -8.486 12.209 1.00 96.31 98 ASP A CA 1
ATOM 790 C C . ASP A 1 98 ? -17.351 -7.651 11.229 1.00 96.31 98 ASP A C 1
ATOM 792 O O . ASP A 1 98 ? -17.818 -6.565 11.562 1.00 96.31 98 ASP A O 1
ATOM 796 N N . LYS A 1 99 ? -17.586 -8.171 10.014 1.00 96.38 99 LYS A N 1
ATOM 797 C CA . LYS A 1 99 ? -18.364 -7.530 8.935 1.00 96.38 99 LYS A CA 1
ATOM 798 C C . LYS A 1 99 ? -17.823 -6.157 8.514 1.00 96.38 99 LYS A C 1
ATOM 800 O O . LYS A 1 99 ? -18.577 -5.288 8.073 1.00 96.38 99 LYS A O 1
ATOM 805 N N . ILE A 1 100 ? -16.507 -5.984 8.590 1.00 96.50 100 ILE A N 1
ATOM 806 C CA . ILE A 1 100 ? -15.793 -4.778 8.175 1.00 96.50 100 ILE A CA 1
ATOM 807 C C . ILE A 1 100 ? -15.564 -4.811 6.660 1.00 96.50 100 ILE A C 1
ATOM 809 O O . ILE A 1 100 ? -15.072 -5.790 6.095 1.00 96.50 100 ILE A O 1
ATOM 813 N N . LYS A 1 101 ? -15.897 -3.700 6.000 1.00 97.00 101 LYS A N 1
ATOM 814 C CA . LYS A 1 101 ? -15.658 -3.488 4.567 1.00 97.00 101 LYS A CA 1
ATOM 815 C C . LYS A 1 101 ? -14.267 -2.914 4.338 1.00 97.00 101 LYS A C 1
ATOM 817 O O . LYS A 1 101 ? -13.908 -1.914 4.957 1.00 97.00 101 LYS A O 1
ATOM 822 N N . LEU A 1 102 ? -13.511 -3.498 3.411 1.00 96.56 102 LEU A N 1
ATOM 823 C CA . LEU A 1 102 ? -12.122 -3.113 3.165 1.00 96.56 102 LEU A CA 1
ATOM 824 C C . LEU A 1 102 ? -11.955 -2.422 1.816 1.00 96.56 102 LEU A C 1
ATOM 826 O O . LEU A 1 102 ? -12.379 -2.932 0.780 1.00 96.56 102 LEU A O 1
ATOM 830 N N . TYR A 1 103 ? -11.273 -1.278 1.827 1.00 95.38 103 TYR A N 1
ATOM 831 C CA . TYR A 1 103 ? -10.981 -0.487 0.635 1.00 95.38 103 TYR A CA 1
ATOM 832 C C . TYR A 1 103 ? -9.495 -0.143 0.567 1.00 95.38 103 TYR A C 1
ATOM 834 O O . TYR A 1 103 ? -8.856 0.104 1.588 1.00 95.38 103 TYR A O 1
ATOM 842 N N . VAL A 1 104 ? -8.942 -0.076 -0.645 1.00 92.62 104 VAL A N 1
ATOM 843 C CA . VAL A 1 104 ? -7.527 0.264 -0.868 1.00 92.62 104 VAL A CA 1
ATOM 844 C C . VAL A 1 104 ? -7.408 1.657 -1.482 1.00 92.62 104 VAL A C 1
ATOM 846 O O . VAL A 1 104 ? -8.092 1.982 -2.447 1.00 92.62 104 VAL A O 1
ATOM 849 N N . THR A 1 105 ? -6.519 2.501 -0.956 1.00 85.81 105 THR A N 1
ATOM 850 C CA . THR A 1 105 ? -6.393 3.908 -1.398 1.00 85.81 105 THR A CA 1
ATOM 851 C C . THR A 1 105 ? -5.467 4.125 -2.602 1.00 85.81 105 THR A C 1
ATOM 853 O O . THR A 1 105 ? -5.158 5.258 -2.976 1.00 85.81 105 THR A O 1
ATOM 856 N N . LEU A 1 106 ? -4.962 3.041 -3.193 1.00 75.19 106 LEU A N 1
ATOM 857 C CA . LEU A 1 106 ? -3.912 3.062 -4.206 1.00 75.19 106 LEU A CA 1
ATOM 858 C C . LEU A 1 106 ? -4.260 2.149 -5.380 1.00 75.19 106 LEU A C 1
ATOM 860 O O . LEU A 1 106 ? -4.800 1.059 -5.203 1.00 75.19 106 LEU A O 1
ATOM 864 N N . GLY A 1 107 ? -3.853 2.579 -6.574 1.00 75.06 107 GLY A N 1
ATOM 865 C CA . GLY A 1 107 ? -3.993 1.808 -7.806 1.00 75.06 107 GLY A CA 1
ATOM 866 C C . GLY A 1 107 ? -5.391 1.862 -8.425 1.00 75.06 107 GLY A C 1
ATOM 867 O O . GLY A 1 107 ? -6.341 2.389 -7.855 1.00 75.06 107 GLY A O 1
ATOM 868 N N . SER A 1 108 ? -5.501 1.328 -9.641 1.00 82.50 108 SER A N 1
ATOM 869 C CA . SER A 1 108 ? -6.776 1.139 -10.339 1.00 82.50 108 SER A CA 1
ATOM 870 C C . SER A 1 108 ? -7.415 -0.198 -9.962 1.00 82.50 108 SER A C 1
ATOM 872 O O . SER A 1 108 ? -6.730 -1.108 -9.493 1.00 82.50 108 SER A O 1
ATOM 874 N N . ALA A 1 109 ? -8.710 -0.368 -10.234 1.00 86.69 109 ALA A N 1
ATOM 875 C CA . ALA A 1 109 ? -9.401 -1.641 -10.005 1.00 86.69 109 ALA A CA 1
ATOM 876 C C . ALA A 1 109 ? -8.688 -2.830 -10.684 1.00 86.69 109 ALA A C 1
ATOM 878 O O . ALA A 1 109 ? -8.575 -3.912 -10.112 1.00 86.69 109 ALA A O 1
ATOM 879 N N . GLN A 1 110 ? -8.127 -2.611 -11.880 1.00 86.94 110 GLN A N 1
ATOM 880 C CA . GLN A 1 110 ? -7.345 -3.623 -12.599 1.00 86.94 110 GLN A CA 1
ATOM 881 C C . GLN A 1 110 ? -6.022 -3.943 -11.899 1.00 86.94 110 GLN A C 1
ATOM 883 O O . GLN A 1 110 ? -5.615 -5.101 -11.843 1.00 86.94 110 GLN A O 1
ATOM 888 N N . PHE A 1 111 ? -5.345 -2.931 -11.354 1.00 84.75 111 PHE A N 1
ATOM 889 C CA . PHE A 1 111 ? -4.128 -3.144 -10.577 1.00 84.75 111 PHE A CA 1
ATOM 890 C C . PHE A 1 111 ? -4.417 -3.946 -9.306 1.00 84.75 111 PHE A C 1
ATOM 892 O O . PHE A 1 111 ? -3.748 -4.948 -9.067 1.00 84.75 111 PHE A O 1
ATOM 899 N N . LEU A 1 112 ? -5.458 -3.572 -8.553 1.00 89.94 112 LEU A N 1
ATOM 900 C CA . LEU A 1 112 ? -5.869 -4.300 -7.351 1.00 89.94 112 LEU A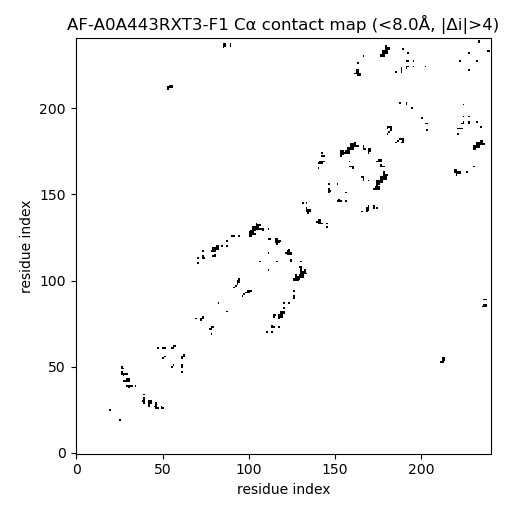 CA 1
ATOM 901 C C . LEU A 1 112 ? -6.198 -5.756 -7.647 1.00 89.94 112 LEU A C 1
ATOM 903 O O . LEU A 1 112 ? -5.706 -6.643 -6.955 1.00 89.94 112 LEU A O 1
ATOM 907 N N . LYS A 1 113 ? -6.962 -6.015 -8.715 1.00 91.19 113 LYS A N 1
ATOM 908 C CA . LYS A 1 113 ? -7.268 -7.382 -9.135 1.00 91.19 113 LYS A CA 1
ATOM 909 C C . LYS A 1 113 ? -5.993 -8.195 -9.344 1.00 91.19 113 LYS A C 1
ATOM 911 O O . LYS A 1 113 ? -5.923 -9.321 -8.872 1.00 91.19 113 LYS A O 1
ATOM 916 N N . ARG A 1 114 ? -4.971 -7.643 -10.003 1.00 88.62 114 ARG A N 1
ATOM 917 C CA . ARG A 1 114 ? -3.700 -8.351 -10.229 1.00 88.62 114 ARG A CA 1
ATOM 918 C C . ARG A 1 114 ? -2.964 -8.647 -8.921 1.00 88.62 114 ARG A C 1
ATOM 920 O O . ARG A 1 114 ? -2.638 -9.803 -8.677 1.00 88.62 114 ARG A O 1
ATOM 927 N N . VAL A 1 115 ? -2.765 -7.638 -8.071 1.00 90.19 115 VAL A N 1
ATOM 928 C CA . VAL A 1 115 ? -1.946 -7.793 -6.855 1.00 90.19 115 VAL A CA 1
ATOM 929 C C . VAL A 1 115 ? -2.645 -8.569 -5.737 1.00 90.19 115 VAL A C 1
ATOM 931 O O . VAL A 1 115 ? -1.987 -9.251 -4.969 1.00 90.19 115 VAL A O 1
ATOM 934 N N . PHE A 1 116 ? -3.976 -8.535 -5.642 1.00 93.75 116 PHE A N 1
ATOM 935 C CA . PHE A 1 116 ? -4.698 -9.299 -4.617 1.00 93.75 116 PHE A CA 1
ATOM 936 C C . PHE A 1 116 ? -5.159 -10.678 -5.099 1.00 93.75 116 PHE A C 1
ATOM 938 O O . PHE A 1 116 ? -5.397 -11.547 -4.266 1.00 93.75 116 PHE A O 1
ATOM 945 N N . SER A 1 117 ? -5.266 -10.931 -6.411 1.00 93.31 117 SER A N 1
ATOM 946 C CA . SER A 1 117 ? -5.673 -12.265 -6.896 1.00 93.31 117 SER A CA 1
ATOM 947 C C . SER A 1 117 ? -4.581 -13.322 -6.804 1.00 93.31 117 SER A C 1
ATOM 949 O O . SER A 1 117 ? -4.888 -14.514 -6.761 1.00 93.31 117 SER A O 1
ATOM 951 N N . ARG A 1 118 ? -3.314 -12.901 -6.765 1.00 90.56 118 ARG A N 1
ATOM 952 C CA . ARG A 1 118 ? -2.165 -13.800 -6.747 1.00 90.56 118 ARG A CA 1
ATOM 953 C C . ARG A 1 118 ? -1.140 -13.357 -5.714 1.00 90.56 118 ARG A C 1
ATOM 955 O O . ARG A 1 118 ? -0.142 -12.716 -6.042 1.00 90.56 118 ARG A O 1
ATOM 962 N N . THR A 1 119 ? -1.388 -13.743 -4.470 1.00 94.94 119 THR A N 1
ATOM 963 C CA . THR A 1 119 ? -0.496 -13.461 -3.344 1.00 94.94 119 THR A CA 1
ATOM 964 C C . THR A 1 119 ? 0.214 -14.716 -2.847 1.00 94.94 119 THR A C 1
ATOM 966 O O . THR A 1 119 ? -0.176 -15.834 -3.190 1.00 94.94 119 THR A O 1
ATOM 969 N N . SER A 1 120 ? 1.234 -14.543 -2.005 1.00 93.06 120 SER A N 1
ATOM 970 C CA . SER A 1 120 ? 1.874 -15.642 -1.269 1.00 93.06 120 SER A CA 1
ATOM 971 C C . SER A 1 120 ? 0.909 -16.392 -0.343 1.00 93.06 120 SER A C 1
ATOM 973 O O . SER A 1 120 ? 1.187 -17.529 0.021 1.00 93.06 120 SER A O 1
ATOM 975 N N . SER A 1 121 ? -0.237 -15.789 -0.014 1.00 94.38 121 SER A N 1
ATOM 976 C CA . SER A 1 121 ? -1.289 -16.363 0.834 1.00 94.38 121 SER A CA 1
ATOM 977 C C . SER A 1 121 ? -2.551 -16.733 0.040 1.00 94.38 121 SER A C 1
ATOM 979 O O . SER A 1 121 ? -3.635 -16.861 0.605 1.00 94.38 121 SER A O 1
ATOM 981 N N . GLY A 1 122 ? -2.431 -16.895 -1.283 1.00 93.38 122 GLY A N 1
ATOM 982 C CA . GLY A 1 122 ? -3.542 -17.227 -2.175 1.00 93.38 122 GLY A CA 1
ATOM 983 C C . GLY A 1 122 ? -4.277 -16.002 -2.724 1.00 93.38 122 GLY A C 1
ATOM 984 O O . GLY A 1 122 ? -3.713 -14.914 -2.854 1.00 93.38 122 GLY A O 1
ATOM 985 N N . ASN A 1 123 ? -5.535 -16.189 -3.117 1.00 95.94 123 ASN A N 1
ATOM 986 C CA . ASN A 1 123 ? -6.360 -15.123 -3.678 1.00 95.94 123 ASN A CA 1
ATOM 987 C C . ASN A 1 123 ? -7.088 -14.363 -2.557 1.00 95.94 123 ASN A C 1
ATOM 989 O O . ASN A 1 123 ? -7.962 -14.921 -1.900 1.00 95.94 123 ASN A O 1
ATOM 993 N N . LEU A 1 124 ? -6.746 -13.088 -2.378 1.00 96.50 124 LEU A N 1
ATOM 994 C CA . LEU A 1 124 ? -7.302 -12.195 -1.359 1.00 96.50 124 LEU A CA 1
ATOM 995 C C . LEU A 1 124 ? -8.272 -11.147 -1.930 1.00 96.50 124 LEU A C 1
ATOM 997 O O . LEU A 1 124 ? -8.808 -10.350 -1.165 1.00 96.50 124 LEU A O 1
ATOM 1001 N N . ILE A 1 125 ? -8.528 -11.123 -3.248 1.00 95.44 125 ILE A N 1
ATOM 1002 C CA . ILE A 1 125 ? -9.385 -10.086 -3.861 1.00 95.44 125 ILE A CA 1
ATOM 1003 C C . ILE A 1 125 ? -10.815 -10.115 -3.317 1.00 95.44 125 ILE A C 1
ATOM 1005 O O . ILE A 1 125 ? -11.464 -9.078 -3.271 1.00 95.44 125 ILE A O 1
ATOM 1009 N N . GLY A 1 126 ? -11.288 -11.285 -2.873 1.00 95.75 126 GLY A N 1
ATOM 1010 C CA . GLY A 1 126 ? -12.628 -11.455 -2.308 1.00 95.75 126 GLY A CA 1
ATOM 1011 C C . GLY A 1 126 ? -12.857 -10.695 -0.998 1.00 95.75 126 GLY A C 1
ATOM 1012 O O . GLY A 1 126 ? -14.006 -10.483 -0.637 1.00 95.75 126 GLY A O 1
ATOM 1013 N N . PHE A 1 127 ? -11.792 -10.262 -0.315 1.00 96.62 127 PHE A N 1
ATOM 1014 C CA . PHE A 1 127 ? -11.890 -9.436 0.892 1.00 96.62 127 PHE A CA 1
ATOM 1015 C C . PHE A 1 127 ? -11.912 -7.930 0.591 1.00 96.62 127 PHE A C 1
ATOM 1017 O O . PHE A 1 127 ? -12.168 -7.133 1.487 1.00 96.62 127 PHE A O 1
ATOM 1024 N N . ILE A 1 128 ? -11.617 -7.515 -0.646 1.00 95.50 128 ILE A N 1
ATOM 1025 C CA . ILE A 1 128 ? -11.492 -6.104 -1.020 1.00 95.50 128 ILE A CA 1
ATOM 1026 C C . ILE A 1 128 ? -12.765 -5.644 -1.735 1.00 95.50 128 ILE A C 1
ATOM 1028 O O . ILE A 1 128 ? -13.034 -6.049 -2.863 1.00 95.50 128 ILE A O 1
ATOM 1032 N N . GLU A 1 129 ? -13.509 -4.738 -1.105 1.00 94.12 129 GLU A N 1
ATOM 1033 C CA . GLU A 1 129 ? -14.758 -4.172 -1.638 1.00 94.12 129 GLU A CA 1
ATOM 1034 C C . GLU A 1 129 ? -14.504 -3.179 -2.776 1.00 94.12 129 GLU A C 1
ATOM 1036 O O . GLU A 1 129 ? -15.306 -3.033 -3.699 1.00 94.12 129 GLU A O 1
ATOM 1041 N N . GLY A 1 130 ? -13.369 -2.479 -2.741 1.00 91.31 130 GLY A N 1
ATOM 1042 C CA . GLY A 1 130 ? -13.017 -1.560 -3.811 1.00 91.31 130 GLY A CA 1
ATOM 1043 C C . GLY A 1 130 ? -11.787 -0.711 -3.546 1.00 91.31 130 GLY A C 1
ATOM 1044 O O . GLY A 1 130 ? -10.980 -0.971 -2.652 1.00 91.31 130 GLY A O 1
ATOM 1045 N N . HIS A 1 131 ? -11.654 0.337 -4.356 1.00 90.44 131 HIS A N 1
ATOM 1046 C CA . HIS A 1 131 ? -10.569 1.305 -4.259 1.00 90.44 131 HIS A CA 1
ATOM 1047 C C . HIS A 1 131 ? -11.071 2.730 -4.070 1.00 90.44 131 HIS A C 1
ATOM 1049 O O . HIS A 1 131 ? -12.147 3.074 -4.562 1.00 90.44 131 HIS A O 1
ATOM 1055 N N . MET A 1 132 ? -10.249 3.565 -3.442 1.00 90.00 132 MET A N 1
ATOM 1056 C CA . MET A 1 132 ? -10.514 4.988 -3.249 1.00 90.00 132 MET A CA 1
ATOM 1057 C C . MET A 1 132 ? -9.327 5.806 -3.742 1.00 90.00 132 MET A C 1
ATOM 1059 O O . MET A 1 132 ? -8.252 5.764 -3.152 1.00 90.00 132 MET A O 1
ATOM 1063 N N . ASN A 1 133 ? -9.502 6.567 -4.822 1.00 86.50 133 ASN A N 1
ATOM 1064 C CA . ASN A 1 133 ? -8.467 7.502 -5.245 1.00 86.50 133 ASN A CA 1
ATOM 1065 C C . ASN A 1 133 ? -8.574 8.787 -4.420 1.00 86.50 133 ASN A C 1
ATOM 1067 O O . ASN A 1 133 ? -9.490 9.579 -4.626 1.00 86.50 133 ASN A O 1
ATOM 1071 N N . LEU A 1 134 ? -7.627 8.980 -3.505 1.00 87.75 134 LEU A N 1
ATOM 1072 C CA . LEU A 1 134 ? -7.569 10.164 -2.646 1.00 87.75 134 LEU A CA 1
ATOM 1073 C C . LEU A 1 134 ? -6.653 11.265 -3.188 1.00 87.75 134 LEU A C 1
ATOM 1075 O O . LEU A 1 134 ? -6.538 12.317 -2.569 1.00 87.75 134 LEU A O 1
ATOM 1079 N N . MET A 1 135 ? -5.976 11.039 -4.318 1.00 83.69 135 MET A N 1
ATOM 1080 C CA . MET A 1 135 ? -5.007 11.991 -4.857 1.00 83.69 135 MET A CA 1
ATOM 1081 C C . MET A 1 135 ? -5.699 13.201 -5.487 1.00 83.69 135 MET A C 1
ATOM 1083 O O . MET A 1 135 ? -6.472 13.068 -6.436 1.00 83.69 135 MET A O 1
ATOM 1087 N N . VAL A 1 136 ? -5.327 14.393 -5.026 1.00 75.62 136 VAL A N 1
ATOM 1088 C CA . VAL A 1 136 ? -5.745 15.687 -5.571 1.00 75.62 136 VAL A CA 1
ATOM 1089 C C . VAL A 1 136 ? -4.499 16.454 -6.013 1.00 75.62 136 VAL A C 1
ATOM 1091 O O . VAL A 1 136 ? -3.495 16.512 -5.303 1.00 75.62 136 VAL A O 1
ATOM 1094 N N . GLY A 1 137 ? -4.522 17.003 -7.230 1.00 66.00 137 GLY A N 1
ATOM 1095 C CA . GLY A 1 137 ? -3.405 17.793 -7.771 1.00 66.00 137 GLY A CA 1
ATOM 1096 C C . GLY A 1 137 ? -2.099 17.015 -8.002 1.00 66.00 137 GLY A C 1
ATOM 1097 O O . GLY A 1 137 ? -1.065 17.625 -8.246 1.00 66.00 137 GLY A O 1
ATOM 1098 N N . GLY A 1 138 ? -2.127 15.680 -7.927 1.00 65.88 138 GLY A N 1
ATOM 1099 C CA . GLY A 1 138 ? -0.988 14.803 -8.227 1.00 65.88 138 GLY A CA 1
ATOM 1100 C C . GLY A 1 138 ? 0.047 14.638 -7.109 1.00 65.88 138 GLY A C 1
ATOM 1101 O O . GLY A 1 138 ? 0.916 13.783 -7.244 1.00 65.88 138 GLY A O 1
ATOM 1102 N N . SER A 1 139 ? -0.048 15.389 -6.007 1.00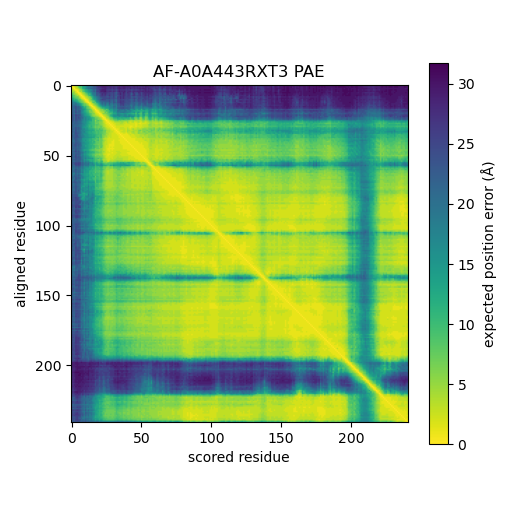 67.06 139 SER A N 1
ATOM 1103 C CA . SER A 1 139 ? 0.965 15.370 -4.937 1.00 67.06 139 SER A CA 1
ATOM 1104 C C . SER A 1 139 ? 0.415 15.283 -3.513 1.00 67.06 139 SER A C 1
ATOM 1106 O O . SER A 1 139 ? 1.185 15.018 -2.596 1.00 67.06 139 SER A O 1
ATOM 1108 N N . ARG A 1 140 ? -0.894 15.464 -3.298 1.00 76.75 140 ARG A N 1
ATOM 1109 C CA . ARG A 1 140 ? -1.497 15.437 -1.958 1.00 76.75 140 ARG A CA 1
ATOM 1110 C C . ARG A 1 140 ? -2.724 14.537 -1.922 1.00 76.75 140 ARG A C 1
ATOM 1112 O O . ARG A 1 140 ? -3.507 14.527 -2.869 1.00 76.75 140 ARG A O 1
ATOM 1119 N N . LYS A 1 141 ? -2.907 13.815 -0.815 1.00 86.31 141 LYS A N 1
ATOM 1120 C CA . LYS A 1 141 ? -4.164 13.124 -0.522 1.00 86.31 141 LYS A CA 1
ATOM 1121 C C . LYS A 1 141 ? -5.129 14.037 0.220 1.00 86.31 141 LYS A C 1
ATOM 1123 O O . LYS A 1 141 ? -4.722 14.748 1.139 1.00 86.31 141 LYS A O 1
ATOM 1128 N N . ASP A 1 142 ? -6.393 13.979 -0.164 1.00 90.19 142 ASP A N 1
ATOM 1129 C CA . ASP A 1 142 ? -7.490 14.655 0.518 1.00 90.19 142 ASP A CA 1
ATOM 1130 C C . ASP A 1 142 ? -8.485 13.609 1.033 1.00 90.19 142 ASP A C 1
ATOM 1132 O O . ASP A 1 142 ? -8.966 12.760 0.287 1.00 90.19 142 ASP A O 1
ATOM 1136 N N . PHE A 1 143 ? -8.737 13.648 2.339 1.00 94.06 143 PHE A N 1
ATOM 1137 C CA . PHE A 1 143 ? -9.598 12.702 3.048 1.00 94.06 143 PHE A CA 1
ATOM 1138 C C . PHE A 1 143 ? -10.991 13.273 3.329 1.00 94.06 143 PHE A C 1
ATOM 1140 O O . PHE A 1 143 ? -11.880 12.528 3.734 1.00 94.06 143 PHE A O 1
ATOM 1147 N N . THR A 1 144 ? -11.212 14.570 3.091 1.00 92.31 144 THR A N 1
ATOM 1148 C CA . THR A 1 144 ? -12.443 15.276 3.493 1.00 92.31 144 THR A CA 1
ATOM 1149 C C . THR A 1 144 ? -13.706 14.738 2.819 1.00 92.31 144 THR A C 1
ATOM 1151 O O . THR A 1 144 ? -14.800 14.855 3.364 1.00 92.31 144 THR A O 1
ATOM 1154 N N . PHE A 1 145 ? -13.575 14.101 1.655 1.00 91.00 145 PHE A N 1
ATOM 1155 C CA . PHE A 1 145 ? -14.694 13.508 0.925 1.00 91.00 145 PHE A CA 1
ATOM 1156 C C . PHE A 1 145 ? -14.861 11.998 1.156 1.00 91.00 145 PHE A C 1
ATOM 1158 O O . PHE A 1 145 ? -15.823 11.419 0.646 1.00 91.00 145 PHE A O 1
ATOM 1165 N N . LEU A 1 146 ? -13.956 11.342 1.896 1.00 93.38 146 LEU A N 1
ATOM 1166 C CA . LEU A 1 146 ? -13.945 9.880 2.023 1.00 93.38 146 LEU A CA 1
ATOM 1167 C C . LEU A 1 146 ? -15.205 9.353 2.726 1.00 93.38 146 LEU A C 1
ATOM 1169 O O . LEU A 1 146 ? -15.824 8.412 2.231 1.00 93.38 146 LEU A O 1
ATOM 1173 N N . ALA A 1 147 ? -15.621 9.994 3.822 1.00 94.06 147 ALA A N 1
ATOM 1174 C CA . ALA A 1 147 ? -16.846 9.652 4.549 1.00 94.06 147 ALA A CA 1
ATOM 1175 C C . ALA A 1 147 ? -18.093 9.725 3.654 1.00 94.06 147 ALA A C 1
ATOM 1177 O O . ALA A 1 147 ? -18.863 8.767 3.561 1.00 94.06 147 ALA A O 1
ATOM 1178 N N . ASN A 1 148 ? -18.221 10.811 2.886 1.00 92.94 148 ASN A N 1
ATOM 1179 C CA . ASN A 1 148 ? -19.309 10.991 1.924 1.00 92.94 148 ASN A CA 1
ATOM 1180 C C . ASN A 1 148 ? -19.292 9.931 0.814 1.00 92.94 148 ASN A C 1
ATOM 1182 O O . ASN A 1 148 ? -20.341 9.395 0.455 1.00 92.94 148 ASN A O 1
ATOM 1186 N N . LEU A 1 149 ? -18.110 9.603 0.285 1.00 91.69 149 LEU A N 1
ATOM 1187 C CA . LEU A 1 149 ? -17.951 8.600 -0.768 1.00 91.69 149 LEU A CA 1
ATOM 1188 C C . LEU A 1 149 ? -18.337 7.195 -0.283 1.00 91.69 149 LEU A C 1
ATOM 1190 O O . LEU A 1 149 ? -18.983 6.443 -1.012 1.00 91.69 149 LEU A O 1
ATOM 1194 N N . LEU A 1 150 ? -17.978 6.863 0.958 1.00 93.25 150 LEU A N 1
ATOM 1195 C CA . LEU A 1 150 ? -18.314 5.595 1.605 1.00 93.25 150 LEU A CA 1
ATOM 1196 C C . LEU A 1 150 ? -19.741 5.551 2.165 1.00 93.25 150 LEU A C 1
ATOM 1198 O O . LEU A 1 150 ? -20.234 4.464 2.476 1.00 93.25 150 LEU A O 1
ATOM 1202 N N . LYS A 1 151 ? -20.406 6.708 2.281 1.00 94.94 151 LYS A N 1
ATOM 1203 C CA . LYS A 1 151 ? -21.679 6.879 2.996 1.00 94.94 151 LYS A CA 1
ATOM 1204 C C . LYS A 1 151 ? -21.588 6.351 4.434 1.00 94.94 151 LYS A C 1
ATOM 1206 O O . LYS A 1 151 ? -22.466 5.620 4.887 1.00 94.94 151 LYS A O 1
ATOM 1211 N N . GLN A 1 152 ? -20.496 6.692 5.110 1.00 95.44 152 GLN A N 1
ATOM 1212 C CA . GLN A 1 152 ? -20.212 6.356 6.509 1.00 95.44 152 GLN A CA 1
ATOM 1213 C C . GLN A 1 152 ? -19.910 7.638 7.286 1.00 95.44 152 GLN A C 1
ATOM 1215 O O . GLN A 1 152 ? -19.645 8.675 6.675 1.00 95.44 152 GLN A O 1
ATOM 1220 N N . LYS A 1 153 ? -19.936 7.573 8.619 1.00 96.19 153 LYS A N 1
ATOM 1221 C CA . LYS A 1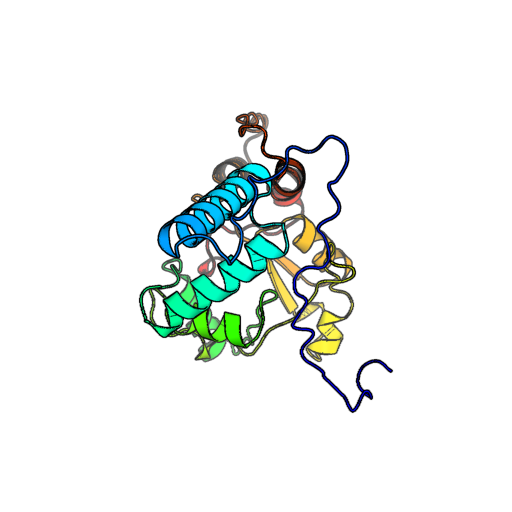 153 ? -19.408 8.659 9.453 1.00 96.19 153 LYS A CA 1
ATOM 1222 C C . LYS A 1 153 ? -17.886 8.587 9.485 1.00 96.19 153 LYS A C 1
ATOM 1224 O O . LYS A 1 153 ? -17.312 7.516 9.314 1.00 96.19 153 LYS A O 1
ATOM 1229 N N . GLU A 1 154 ? -17.238 9.716 9.730 1.00 95.88 154 GLU A N 1
ATOM 1230 C CA . GLU A 1 154 ? -15.782 9.805 9.851 1.00 95.88 154 GLU A CA 1
ATOM 1231 C C . GLU A 1 154 ? -15.247 8.881 10.957 1.00 95.88 154 GLU A C 1
ATOM 1233 O O . GLU A 1 154 ? -14.272 8.165 10.731 1.00 95.88 154 GLU A O 1
ATOM 1238 N N . ASP A 1 155 ? -15.945 8.828 12.097 1.00 95.00 155 ASP A N 1
ATOM 1239 C CA . ASP A 1 155 ? -15.588 7.993 13.254 1.00 95.00 155 ASP A CA 1
ATOM 1240 C C . ASP A 1 155 ? -15.766 6.483 12.992 1.00 95.00 155 ASP A C 1
ATOM 1242 O O . ASP A 1 155 ? -15.145 5.666 13.668 1.00 95.00 155 ASP A O 1
ATOM 1246 N N . ASP A 1 156 ? -16.567 6.105 11.987 1.00 95.81 156 ASP A N 1
ATOM 12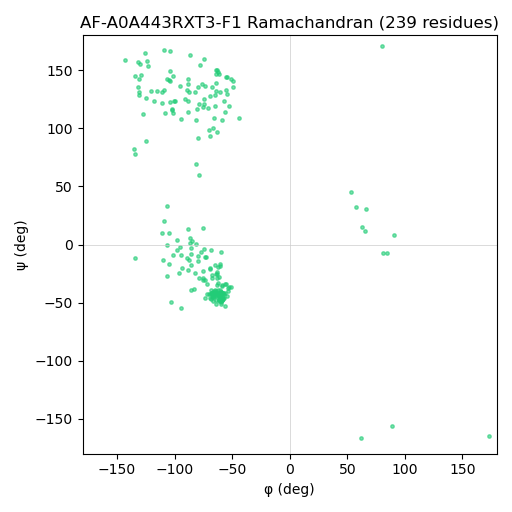47 C CA . ASP A 1 156 ? -16.781 4.707 11.581 1.00 95.81 156 ASP A CA 1
ATOM 1248 C C . ASP A 1 156 ? -15.712 4.230 10.570 1.00 95.81 156 ASP A C 1
ATOM 1250 O O . ASP A 1 156 ? -15.757 3.097 10.084 1.00 95.81 156 ASP A O 1
ATOM 1254 N N . ILE A 1 157 ? -14.750 5.093 10.213 1.00 96.69 157 ILE A N 1
ATOM 1255 C CA . ILE A 1 157 ? -13.690 4.796 9.246 1.00 96.69 157 ILE A CA 1
ATOM 1256 C C . ILE A 1 157 ? -12.345 4.707 9.963 1.00 96.69 157 ILE A C 1
ATOM 1258 O O . ILE A 1 157 ? -11.847 5.676 10.537 1.00 96.69 157 ILE A O 1
ATOM 1262 N N . LEU A 1 158 ? -11.704 3.548 9.826 1.00 96.94 158 LEU A N 1
ATOM 1263 C CA . LEU A 1 158 ? -10.319 3.333 10.224 1.00 96.94 158 LEU A CA 1
ATOM 1264 C C . LEU A 1 158 ? -9.401 3.407 9.000 1.00 96.94 158 LEU A C 1
ATOM 1266 O O . LEU A 1 158 ? -9.565 2.652 8.039 1.00 96.94 158 LEU A O 1
ATOM 1270 N N . PHE A 1 159 ? -8.405 4.291 9.034 1.00 96.81 159 PHE A N 1
ATOM 1271 C CA . PHE A 1 159 ? -7.419 4.426 7.967 1.00 96.81 159 PHE A CA 1
ATOM 1272 C C . PHE A 1 159 ? -6.048 3.895 8.394 1.00 96.81 159 PHE A C 1
ATOM 1274 O O . PHE A 1 159 ? -5.374 4.468 9.244 1.00 96.81 159 PHE A O 1
ATOM 1281 N N . ILE A 1 160 ? -5.605 2.810 7.762 1.00 96.94 160 ILE A N 1
ATOM 1282 C CA . ILE A 1 160 ? -4.314 2.181 8.057 1.00 96.94 160 ILE A CA 1
ATOM 1283 C C . ILE A 1 160 ? -3.303 2.613 6.999 1.00 96.94 160 ILE A C 1
ATOM 1285 O O . ILE A 1 160 ? -3.507 2.413 5.800 1.00 96.94 160 ILE A O 1
ATOM 1289 N N . THR A 1 161 ? -2.194 3.200 7.435 1.00 94.19 161 THR A N 1
ATOM 1290 C CA . THR A 1 161 ? -1.130 3.661 6.540 1.00 94.19 161 THR A CA 1
ATOM 1291 C C . THR A 1 161 ? 0.234 3.443 7.159 1.00 94.19 161 THR A C 1
ATOM 1293 O O . THR A 1 161 ? 0.382 3.345 8.367 1.00 94.19 161 THR A O 1
ATOM 1296 N N . ARG A 1 162 ? 1.264 3.404 6.327 1.00 90.38 162 ARG A N 1
ATOM 1297 C CA . ARG A 1 162 ? 2.655 3.469 6.789 1.00 90.38 162 ARG A CA 1
ATOM 1298 C C . ARG A 1 162 ? 3.221 4.890 6.764 1.00 90.38 162 ARG A C 1
ATOM 1300 O O . ARG A 1 162 ? 4.340 5.104 7.203 1.00 90.38 162 ARG A O 1
ATOM 1307 N N . PHE A 1 163 ? 2.494 5.841 6.174 1.00 90.06 163 PHE A N 1
ATOM 1308 C CA . PHE A 1 163 ? 2.979 7.195 5.924 1.00 90.06 163 PHE A CA 1
ATOM 1309 C C . PHE A 1 163 ? 2.394 8.173 6.952 1.00 90.06 163 PHE A C 1
ATOM 1311 O O . PHE A 1 163 ? 1.182 8.416 6.928 1.00 90.06 163 PHE A O 1
ATOM 1318 N N . PRO A 1 164 ? 3.220 8.794 7.814 1.00 91.94 164 PRO A N 1
ATOM 1319 C CA . PRO A 1 164 ? 2.743 9.741 8.826 1.00 91.94 164 PRO A CA 1
ATOM 1320 C C . PRO A 1 164 ? 1.999 10.947 8.254 1.00 91.94 164 PRO A C 1
ATOM 1322 O O . PRO A 1 164 ? 1.043 11.440 8.849 1.00 91.94 164 PRO A O 1
ATOM 1325 N N . GLN A 1 165 ? 2.410 11.425 7.077 1.00 90.56 165 GLN A N 1
ATOM 1326 C CA . GLN A 1 165 ? 1.739 12.535 6.406 1.00 90.56 165 GLN A CA 1
ATOM 1327 C C . GLN A 1 165 ? 0.281 12.196 6.079 1.00 90.56 165 GLN A C 1
ATOM 1329 O O . GLN A 1 165 ? -0.602 13.003 6.364 1.00 90.56 165 GLN A O 1
ATOM 1334 N N . ASP A 1 166 ? 0.021 10.993 5.561 1.00 91.81 166 ASP A N 1
ATOM 1335 C CA . ASP A 1 166 ? -1.339 10.531 5.281 1.00 91.81 166 ASP A CA 1
ATOM 1336 C C . ASP A 1 166 ? -2.151 10.399 6.579 1.00 91.81 166 ASP A C 1
ATOM 1338 O O . ASP A 1 166 ? -3.311 10.802 6.614 1.00 91.81 166 ASP A O 1
ATOM 1342 N N . ALA A 1 167 ? -1.536 9.906 7.662 1.00 94.75 167 ALA A N 1
ATOM 1343 C CA . ALA A 1 167 ? -2.181 9.819 8.974 1.00 94.75 167 ALA A CA 1
ATOM 1344 C C . ALA A 1 167 ? -2.584 11.206 9.508 1.00 94.75 167 ALA A C 1
ATOM 1346 O O . ALA A 1 167 ? -3.708 11.390 9.975 1.00 94.75 167 ALA A O 1
ATOM 1347 N N . ARG A 1 168 ? -1.716 12.220 9.371 1.00 94.44 168 ARG A N 1
ATOM 1348 C CA . ARG A 1 168 ? -2.040 13.614 9.725 1.00 94.44 168 ARG A CA 1
ATOM 1349 C C . ARG A 1 168 ? -3.199 14.168 8.894 1.00 94.44 168 ARG A C 1
ATOM 1351 O O . ARG A 1 168 ? -4.069 14.828 9.457 1.00 94.44 168 ARG A O 1
ATOM 1358 N N . GLN A 1 169 ? -3.237 13.898 7.586 1.00 93.31 169 GLN A N 1
ATOM 1359 C CA . GLN A 1 169 ? -4.344 14.343 6.725 1.00 93.31 169 GLN A CA 1
ATOM 1360 C C . GLN A 1 169 ? -5.669 13.656 7.088 1.00 93.31 169 GLN A C 1
ATOM 1362 O O . GLN A 1 169 ? -6.692 14.331 7.169 1.00 93.31 169 GLN A O 1
ATOM 1367 N N . ALA A 1 170 ? -5.653 12.348 7.363 1.00 95.31 170 ALA A N 1
ATOM 1368 C CA . ALA A 1 170 ? -6.833 11.612 7.815 1.00 95.31 170 ALA A CA 1
ATOM 1369 C C . ALA A 1 170 ? -7.357 12.148 9.160 1.00 95.31 170 ALA A C 1
ATOM 1371 O O . ALA A 1 170 ? -8.537 12.480 9.265 1.00 95.31 170 ALA A O 1
ATOM 1372 N N . LYS A 1 171 ? -6.468 12.357 10.144 1.00 96.06 171 LYS A N 1
ATOM 1373 C CA . LYS A 1 171 ? -6.821 12.938 11.453 1.00 96.06 171 LYS A CA 1
ATOM 1374 C C . LYS A 1 171 ? -7.411 14.342 11.323 1.00 96.06 171 LYS A C 1
ATOM 1376 O O . LYS A 1 171 ? -8.388 14.658 11.995 1.00 96.06 171 LYS A O 1
ATOM 1381 N N . ALA A 1 172 ? -6.863 15.180 10.439 1.00 95.19 172 ALA A N 1
ATOM 1382 C CA . ALA A 1 172 ? -7.410 16.511 10.159 1.00 95.19 172 ALA A CA 1
ATOM 1383 C C . ALA A 1 172 ? -8.827 16.456 9.553 1.00 95.19 172 ALA A C 1
ATOM 1385 O O . ALA A 1 172 ? -9.628 17.359 9.783 1.00 95.19 172 ALA A O 1
ATOM 1386 N N . ALA A 1 173 ? -9.148 15.378 8.833 1.00 95.50 173 ALA A N 1
ATOM 1387 C CA . ALA A 1 173 ? -10.482 15.074 8.322 1.00 95.50 173 ALA A CA 1
ATOM 1388 C C . ALA A 1 173 ? -11.352 14.269 9.312 1.00 95.50 173 ALA A C 1
ATOM 1390 O O . ALA A 1 173 ? -12.389 13.754 8.909 1.00 95.50 173 ALA A O 1
ATOM 1391 N N . LYS A 1 174 ? -10.951 14.167 10.591 1.00 96.88 174 LYS A N 1
ATOM 1392 C CA . LYS A 1 174 ? -11.643 13.426 11.666 1.00 96.88 174 LYS A CA 1
ATOM 1393 C C . LYS A 1 174 ? -11.759 11.911 11.450 1.00 96.88 174 LYS A C 1
ATOM 1395 O O . LYS A 1 174 ? -12.515 11.257 12.149 1.00 96.88 174 LYS A O 1
ATOM 1400 N N . ILE A 1 175 ? -10.990 11.344 10.525 1.00 97.06 175 ILE A N 1
ATOM 1401 C CA . ILE A 1 175 ? -10.912 9.895 10.311 1.00 97.06 175 ILE A CA 1
ATOM 1402 C C . ILE A 1 175 ? -9.817 9.329 11.210 1.00 97.06 175 ILE A C 1
ATOM 1404 O O . ILE A 1 175 ? -8.708 9.872 11.233 1.00 97.06 175 ILE A O 1
ATOM 1408 N N . ASN A 1 176 ? -10.104 8.238 11.924 1.00 96.44 176 ASN A N 1
ATOM 1409 C CA . ASN A 1 176 ? -9.151 7.622 12.843 1.00 96.44 176 ASN A CA 1
ATOM 1410 C C . ASN A 1 176 ? -8.008 6.933 12.070 1.00 96.44 176 ASN A C 1
ATOM 1412 O O . ASN A 1 176 ? -8.274 5.984 11.325 1.00 96.44 176 ASN A O 1
ATOM 1416 N N . PRO A 1 177 ? -6.738 7.361 12.212 1.00 97.06 177 PRO A N 1
ATOM 1417 C CA . PRO A 1 177 ? -5.626 6.728 11.527 1.00 97.06 177 PRO A CA 1
ATOM 1418 C C . PRO A 1 177 ? -4.785 5.837 12.450 1.00 97.06 177 PRO A C 1
ATOM 1420 O O . PRO A 1 177 ? -4.439 6.220 13.567 1.00 97.06 177 PRO A O 1
ATOM 1423 N N . ILE A 1 178 ? -4.349 4.695 11.921 1.00 97.81 178 ILE A N 1
ATOM 1424 C CA . ILE A 1 178 ? -3.326 3.838 12.529 1.00 97.81 178 ILE A CA 1
ATOM 1425 C C . ILE A 1 178 ? -2.099 3.813 11.626 1.00 97.81 178 ILE A C 1
ATOM 1427 O O . ILE A 1 178 ? -2.200 3.588 10.414 1.00 97.81 178 ILE A O 1
ATOM 1431 N N . ILE A 1 179 ? -0.928 4.011 12.232 1.00 96.81 179 ILE A N 1
ATOM 1432 C CA . ILE A 1 179 ? 0.345 3.818 11.545 1.00 96.81 179 ILE A CA 1
ATOM 1433 C C . ILE A 1 179 ? 0.775 2.359 11.709 1.00 96.81 179 ILE A C 1
ATOM 1435 O O . ILE A 1 179 ? 0.926 1.877 12.829 1.00 96.81 179 ILE A O 1
ATOM 1439 N N . ILE A 1 180 ? 1.000 1.658 10.598 1.00 95.69 180 ILE A N 1
ATOM 1440 C CA . ILE A 1 180 ? 1.567 0.306 10.599 1.00 95.69 180 ILE A CA 1
ATOM 1441 C C . ILE A 1 180 ? 3.037 0.344 10.178 1.00 95.69 180 ILE A C 1
ATOM 1443 O O . ILE A 1 180 ? 3.384 0.820 9.094 1.00 95.69 180 ILE A O 1
ATOM 1447 N N . LEU A 1 181 ? 3.907 -0.166 11.045 1.00 93.69 181 LEU A N 1
ATOM 1448 C CA . LEU A 1 181 ? 5.348 -0.250 10.833 1.00 93.69 181 LEU A CA 1
ATOM 1449 C C . LEU A 1 181 ? 5.776 -1.676 10.508 1.00 93.69 181 LEU A C 1
ATOM 1451 O O . LEU A 1 181 ? 5.300 -2.633 11.108 1.00 93.69 181 LEU A O 1
ATOM 1455 N N . ARG A 1 182 ? 6.730 -1.817 9.587 1.00 87.56 182 ARG A N 1
ATOM 1456 C CA . ARG A 1 182 ? 7.327 -3.106 9.219 1.00 87.56 182 ARG A CA 1
ATOM 1457 C C . ARG A 1 182 ? 8.841 -2.978 9.225 1.00 87.56 182 ARG A C 1
ATOM 1459 O O . ARG A 1 182 ? 9.371 -2.020 8.670 1.00 87.56 182 ARG A O 1
ATOM 1466 N N . ALA A 1 183 ? 9.531 -3.914 9.873 1.00 87.06 183 ALA A N 1
ATOM 1467 C CA . ALA A 1 183 ? 10.975 -3.822 10.097 1.00 87.06 183 ALA A CA 1
ATOM 1468 C C . ALA A 1 183 ? 11.805 -3.924 8.805 1.00 87.06 183 ALA A C 1
ATOM 1470 O O . ALA A 1 183 ? 12.877 -3.337 8.722 1.00 87.06 183 ALA A O 1
ATOM 1471 N N . ASP A 1 184 ? 11.301 -4.636 7.798 1.00 82.25 184 ASP A N 1
ATOM 1472 C CA . ASP A 1 184 ? 11.883 -4.729 6.455 1.00 82.25 184 ASP A CA 1
ATOM 1473 C C . ASP A 1 184 ? 11.775 -3.414 5.663 1.00 82.25 184 ASP A C 1
ATOM 1475 O O . ASP A 1 184 ? 12.541 -3.196 4.726 1.00 82.25 184 ASP A O 1
ATOM 1479 N N . PHE A 1 185 ? 10.847 -2.530 6.043 1.00 81.56 185 PHE A N 1
ATOM 1480 C CA . PHE A 1 185 ? 10.643 -1.239 5.393 1.00 81.56 185 PHE A CA 1
ATOM 1481 C C . PHE A 1 185 ? 11.214 -0.051 6.185 1.00 81.56 185 PHE A C 1
ATOM 1483 O O . PHE A 1 185 ? 11.919 0.781 5.616 1.00 81.56 185 PHE A O 1
ATOM 1490 N N . ASP A 1 186 ? 10.907 0.046 7.479 1.00 83.31 186 ASP A N 1
ATOM 1491 C CA . ASP A 1 186 ? 11.380 1.114 8.367 1.00 83.31 186 ASP A CA 1
ATOM 1492 C C . ASP A 1 186 ? 11.884 0.532 9.702 1.00 83.31 186 ASP A C 1
ATOM 1494 O O . ASP A 1 186 ? 11.187 0.584 10.724 1.00 83.31 186 ASP A O 1
ATOM 1498 N N . PRO A 1 187 ? 13.104 -0.041 9.719 1.00 86.31 187 PRO A N 1
ATOM 1499 C CA . PRO A 1 187 ? 13.680 -0.615 10.932 1.00 86.31 187 PRO A CA 1
ATOM 1500 C C . PRO A 1 187 ? 13.878 0.437 12.035 1.00 86.31 187 PRO A C 1
ATOM 1502 O O . PRO A 1 187 ? 13.676 0.129 13.209 1.00 86.31 187 PRO A O 1
ATOM 1505 N N . ARG A 1 188 ? 14.184 1.696 11.679 1.00 89.62 188 ARG A N 1
ATOM 1506 C CA . ARG A 1 188 ? 14.330 2.786 12.660 1.00 89.62 188 ARG A CA 1
ATOM 1507 C C . ARG A 1 188 ? 13.014 3.130 13.334 1.00 89.62 188 ARG A C 1
ATOM 1509 O O . ARG A 1 188 ? 13.000 3.299 14.549 1.00 89.62 188 ARG A O 1
ATOM 1516 N N . GLY A 1 189 ? 11.921 3.220 12.578 1.00 88.12 189 GLY A N 1
ATOM 1517 C CA . GLY A 1 189 ? 10.594 3.444 13.151 1.00 88.12 189 GLY A CA 1
ATOM 1518 C C . GLY A 1 189 ? 10.243 2.373 14.188 1.00 88.12 189 GLY A C 1
ATOM 1519 O O . GLY A 1 189 ? 9.742 2.686 15.268 1.00 88.12 189 GLY A O 1
ATOM 1520 N N . VAL A 1 190 ? 10.572 1.107 13.903 1.00 89.00 190 VAL A N 1
ATOM 1521 C CA . VAL A 1 190 ? 10.357 -0.010 14.839 1.00 89.00 190 VAL A CA 1
ATOM 1522 C C . VAL A 1 190 ? 11.235 0.117 16.091 1.00 89.00 190 VAL A C 1
ATOM 1524 O O . VAL A 1 190 ? 10.767 -0.147 17.199 1.00 89.00 190 VAL A O 1
ATOM 1527 N N . GLU A 1 191 ? 12.494 0.535 15.956 1.00 89.19 191 GLU A N 1
ATOM 1528 C CA . GLU A 1 191 ? 13.377 0.797 17.103 1.00 89.19 191 GLU A CA 1
ATOM 1529 C C . GLU A 1 191 ? 12.891 1.962 17.972 1.00 89.19 191 GLU A C 1
ATOM 1531 O O . GLU A 1 191 ? 12.905 1.857 19.201 1.00 89.19 191 GLU A O 1
ATOM 1536 N N . LEU A 1 192 ? 12.426 3.048 17.350 1.00 89.75 192 LEU A N 1
ATOM 1537 C CA . LEU A 1 192 ? 11.820 4.181 18.048 1.00 89.75 192 LEU A CA 1
ATOM 1538 C C . LEU A 1 192 ? 10.596 3.734 18.854 1.00 89.75 192 LEU A C 1
ATOM 1540 O O . LEU A 1 192 ? 10.478 4.082 20.027 1.00 89.75 192 LEU A O 1
ATOM 1544 N N . LEU A 1 193 ? 9.730 2.905 18.261 1.00 90.25 193 LEU A N 1
ATOM 1545 C CA . LEU A 1 193 ? 8.545 2.374 18.936 1.00 90.25 193 LEU A CA 1
ATOM 1546 C C . LEU A 1 193 ? 8.922 1.527 20.161 1.00 90.25 193 LEU A C 1
ATOM 1548 O O . LEU A 1 193 ? 8.350 1.712 21.232 1.00 90.25 193 LEU A O 1
ATOM 1552 N N . LYS A 1 194 ? 9.932 0.655 20.040 1.00 89.06 194 LYS A N 1
ATOM 1553 C CA . LYS A 1 194 ? 10.435 -0.175 21.154 1.00 89.06 194 LYS A CA 1
ATOM 1554 C C . LYS A 1 194 ? 11.034 0.636 22.305 1.00 89.06 194 LYS A C 1
ATOM 1556 O O . LYS A 1 194 ? 11.097 0.146 23.430 1.00 89.06 194 LYS A O 1
ATOM 1561 N N . ASN A 1 195 ? 11.512 1.848 22.030 1.00 87.31 195 ASN A N 1
ATOM 1562 C CA . ASN A 1 195 ? 12.154 2.716 23.014 1.00 87.31 195 ASN A CA 1
ATOM 1563 C C . ASN A 1 195 ? 11.256 3.873 23.483 1.00 87.31 195 ASN A C 1
ATOM 1565 O O . ASN A 1 195 ? 11.749 4.742 24.201 1.00 87.31 195 ASN A O 1
ATOM 1569 N N . LYS A 1 196 ? 9.960 3.880 23.130 1.00 81.62 196 LYS A N 1
ATOM 1570 C CA . LYS A 1 196 ? 9.013 4.969 23.441 1.00 81.62 196 LYS A CA 1
ATOM 1571 C C . LYS A 1 196 ? 9.012 5.377 24.922 1.00 81.62 196 LYS A C 1
ATOM 1573 O O . LYS A 1 196 ? 8.925 6.567 25.215 1.00 81.62 196 LYS A O 1
ATOM 1578 N N . ASP A 1 197 ? 9.178 4.411 25.826 1.00 78.81 197 ASP A N 1
ATOM 1579 C CA . ASP A 1 197 ? 9.112 4.615 27.280 1.00 78.81 197 ASP A CA 1
ATOM 1580 C C . ASP A 1 197 ? 10.487 4.771 27.961 1.00 78.81 197 ASP A C 1
ATOM 1582 O O . ASP A 1 197 ? 10.564 4.878 29.185 1.00 78.81 197 ASP A O 1
ATOM 1586 N N . LYS A 1 198 ? 11.596 4.789 27.203 1.00 68.94 198 LYS A N 1
ATOM 1587 C CA . LYS A 1 198 ? 12.949 4.968 27.761 1.00 68.94 198 LYS A CA 1
ATOM 1588 C C . LYS A 1 198 ? 13.363 6.447 27.713 1.00 68.94 198 LYS A C 1
ATOM 1590 O O . LYS A 1 198 ? 13.674 6.951 26.630 1.00 68.94 198 LYS A O 1
ATOM 1595 N N . PRO A 1 199 ? 13.420 7.163 28.851 1.00 50.47 199 PRO A N 1
ATOM 1596 C CA . PRO A 1 199 ? 13.840 8.561 28.862 1.00 50.47 199 PRO A CA 1
ATOM 1597 C C . PRO A 1 199 ? 15.311 8.698 28.435 1.00 50.47 199 PRO A C 1
ATOM 1599 O O . PRO A 1 199 ? 16.187 8.021 28.969 1.00 50.47 199 PRO A O 1
ATOM 1602 N N . GLY A 1 200 ? 15.582 9.584 27.470 1.00 54.19 200 GLY A N 1
ATOM 1603 C CA . GLY A 1 200 ? 16.939 9.930 27.024 1.00 54.19 200 GLY A CA 1
ATOM 1604 C C . GLY A 1 200 ? 17.516 9.095 25.874 1.00 54.19 200 GLY A C 1
ATOM 1605 O O . GLY A 1 200 ? 18.693 9.262 25.561 1.00 54.19 200 GLY A O 1
ATOM 1606 N N . ALA A 1 201 ? 16.734 8.223 25.225 1.00 50.22 201 ALA A N 1
ATOM 1607 C CA . ALA A 1 201 ? 17.196 7.525 24.026 1.00 50.22 201 ALA A CA 1
ATOM 1608 C C . ALA A 1 201 ? 17.438 8.536 22.881 1.00 50.22 201 ALA A C 1
ATOM 1610 O O . ALA A 1 201 ? 16.499 9.233 22.487 1.00 50.22 201 ALA A O 1
ATOM 1611 N N . PRO A 1 202 ? 18.669 8.659 22.350 1.00 49.81 202 PRO A N 1
ATOM 1612 C CA . PRO A 1 202 ? 18.922 9.512 21.198 1.00 49.81 202 PRO A CA 1
ATOM 1613 C C . PRO A 1 202 ? 18.161 8.966 19.989 1.00 49.81 202 PRO A C 1
ATOM 1615 O O . PRO A 1 202 ? 18.141 7.752 19.771 1.00 49.81 202 PRO A O 1
ATOM 1618 N N . GLU A 1 203 ? 17.558 9.853 19.192 1.00 55.00 203 GLU A N 1
ATOM 1619 C CA . GLU A 1 203 ? 17.002 9.445 17.903 1.00 55.00 203 GLU A CA 1
ATOM 1620 C C . GLU A 1 203 ? 18.107 8.742 17.096 1.00 55.00 203 GLU A C 1
ATOM 1622 O O . GLU A 1 203 ? 19.228 9.267 17.008 1.00 55.00 203 GLU A O 1
ATOM 1627 N N . PRO A 1 204 ? 17.849 7.536 16.555 1.00 53.31 204 PRO A N 1
ATOM 1628 C CA . PRO A 1 204 ? 18.859 6.785 15.832 1.00 53.31 204 PRO A CA 1
ATOM 1629 C C . PRO A 1 204 ? 19.373 7.649 14.682 1.00 53.31 204 PRO A C 1
ATOM 1631 O O . PRO A 1 204 ? 18.596 8.140 13.856 1.00 53.31 204 PRO A O 1
ATOM 1634 N N . LYS A 1 205 ? 20.696 7.872 14.663 1.00 45.06 205 LYS A N 1
ATOM 1635 C CA . LYS A 1 205 ? 21.350 8.752 13.691 1.00 45.06 205 LYS A CA 1
ATOM 1636 C C . LYS A 1 205 ? 20.890 8.395 12.285 1.00 45.06 205 LYS A C 1
ATOM 1638 O O . LYS A 1 205 ? 20.837 7.223 11.908 1.00 45.06 205 LYS A O 1
ATOM 1643 N N . ALA A 1 206 ? 20.580 9.423 11.500 1.00 44.66 206 ALA A N 1
ATOM 1644 C CA . ALA A 1 206 ? 20.224 9.234 10.114 1.00 44.66 206 ALA A CA 1
ATOM 1645 C C . ALA A 1 206 ? 21.412 8.645 9.339 1.00 44.66 206 ALA A C 1
ATOM 1647 O O . ALA A 1 206 ? 22.306 9.366 8.919 1.00 44.66 206 ALA A O 1
ATOM 1648 N N . GLU A 1 207 ? 21.431 7.324 9.161 1.00 39.22 207 GLU A N 1
ATOM 1649 C CA . GLU A 1 207 ? 22.274 6.657 8.169 1.00 39.22 207 GLU A CA 1
ATOM 1650 C C . GLU A 1 207 ? 21.999 7.325 6.821 1.00 39.22 207 GLU A C 1
ATOM 1652 O O . GLU A 1 207 ? 20.842 7.390 6.374 1.00 39.22 207 GLU A O 1
ATOM 1657 N N . ALA A 1 208 ? 23.054 7.911 6.261 1.00 32.78 208 ALA A N 1
ATOM 1658 C CA . ALA A 1 208 ? 23.024 8.662 5.025 1.00 32.78 208 ALA A CA 1
ATOM 1659 C C . ALA A 1 208 ? 22.713 7.699 3.877 1.00 32.78 208 ALA A C 1
ATOM 1661 O O . ALA A 1 208 ? 23.582 6.973 3.400 1.00 32.78 208 ALA A O 1
ATOM 1662 N N . ALA A 1 209 ? 21.457 7.683 3.436 1.00 36.06 209 ALA A N 1
ATOM 1663 C CA . ALA A 1 209 ? 21.126 7.101 2.148 1.00 36.06 209 ALA A CA 1
ATOM 1664 C C . ALA A 1 209 ? 21.825 7.933 1.062 1.00 36.06 209 ALA A C 1
ATOM 1666 O O . ALA A 1 209 ? 21.771 9.165 1.093 1.00 36.06 209 ALA A O 1
ATOM 1667 N N . ALA A 1 210 ? 22.499 7.259 0.127 1.00 28.23 210 ALA A N 1
ATOM 1668 C CA . ALA A 1 210 ? 23.157 7.895 -1.009 1.00 28.23 210 ALA A CA 1
ATOM 1669 C C . ALA A 1 210 ? 22.192 8.869 -1.720 1.00 28.23 210 ALA A C 1
ATOM 1671 O O . ALA A 1 210 ? 21.003 8.555 -1.855 1.00 28.23 210 ALA A O 1
ATOM 1672 N N . PRO A 1 211 ? 22.669 10.043 -2.175 1.00 28.42 211 PRO A N 1
ATOM 1673 C CA . PRO A 1 211 ? 21.800 11.077 -2.714 1.00 28.42 211 PRO A CA 1
ATOM 1674 C C . PRO A 1 211 ? 21.237 10.619 -4.062 1.00 28.42 211 PRO A C 1
ATOM 1676 O O . PRO A 1 211 ? 21.884 10.725 -5.100 1.00 28.42 211 PRO A O 1
ATOM 1679 N N . SER A 1 212 ? 20.011 10.105 -4.044 1.00 34.34 212 SER A N 1
ATOM 1680 C CA . SER A 1 212 ? 19.149 10.042 -5.221 1.00 34.34 212 SER A CA 1
ATOM 1681 C C . SER A 1 212 ? 18.132 11.174 -5.117 1.00 34.34 212 SER A C 1
ATOM 1683 O O . SER A 1 212 ? 17.688 11.522 -4.026 1.00 34.34 212 SER A O 1
ATOM 1685 N N . SER A 1 213 ? 17.755 11.771 -6.246 1.00 35.22 213 SER A N 1
ATOM 1686 C CA . SER A 1 213 ? 16.793 12.886 -6.331 1.00 35.22 213 SER A CA 1
ATOM 1687 C C . SER A 1 213 ? 15.389 12.555 -5.784 1.00 35.22 213 SER A C 1
ATOM 1689 O O . SER A 1 213 ? 14.558 13.443 -5.639 1.00 35.22 213 SER A O 1
ATOM 1691 N N . SER A 1 214 ? 15.147 11.294 -5.415 1.00 36.72 214 SER A N 1
ATOM 1692 C CA . SER A 1 214 ? 14.032 10.791 -4.604 1.00 36.72 214 SER A CA 1
ATOM 1693 C C . SER A 1 214 ? 14.123 11.108 -3.098 1.00 36.72 214 SER A C 1
ATOM 1695 O O . SER A 1 214 ? 13.191 10.791 -2.359 1.00 36.72 214 SER A O 1
ATOM 1697 N N . ALA A 1 215 ? 15.213 11.727 -2.628 1.00 31.27 215 ALA A N 1
ATOM 1698 C CA . ALA A 1 215 ? 15.485 11.964 -1.209 1.00 31.27 215 ALA A CA 1
ATOM 1699 C C . ALA A 1 215 ? 14.410 12.806 -0.489 1.00 31.27 215 ALA A C 1
ATOM 1701 O O . ALA A 1 215 ? 14.074 12.497 0.655 1.00 31.27 215 ALA A O 1
ATOM 1702 N N . GLU A 1 216 ? 13.805 13.799 -1.150 1.00 28.56 216 GLU A N 1
ATOM 1703 C CA . GLU A 1 216 ? 12.780 14.661 -0.530 1.00 28.56 216 GLU A CA 1
ATOM 1704 C C . GLU A 1 216 ? 11.479 13.902 -0.216 1.00 28.56 216 GLU A C 1
ATOM 1706 O O . GLU A 1 216 ? 10.966 14.010 0.895 1.00 28.56 216 GLU A O 1
ATOM 1711 N N . MET A 1 217 ? 11.007 13.023 -1.112 1.00 33.41 217 MET A N 1
ATOM 1712 C CA . MET A 1 217 ? 9.869 12.135 -0.811 1.00 33.41 217 MET A CA 1
ATOM 1713 C C . MET A 1 217 ? 10.206 11.079 0.253 1.00 33.41 217 MET A C 1
ATOM 1715 O O . MET A 1 217 ? 9.311 10.593 0.942 1.00 33.41 217 MET A O 1
ATOM 1719 N N . THR A 1 218 ? 11.481 10.695 0.402 1.00 47.44 218 THR A N 1
ATOM 1720 C CA . THR A 1 218 ? 11.876 9.681 1.394 1.00 47.44 218 THR A CA 1
ATOM 1721 C C . THR A 1 218 ? 11.978 10.222 2.820 1.00 47.44 218 THR A C 1
ATOM 1723 O O . THR A 1 218 ? 11.728 9.466 3.758 1.00 47.44 218 THR A O 1
ATOM 1726 N N . ALA A 1 219 ? 12.295 11.506 3.011 1.00 46.41 219 ALA A N 1
ATOM 1727 C CA . ALA A 1 219 ? 12.428 12.100 4.342 1.00 46.41 219 ALA A CA 1
ATOM 1728 C C . ALA A 1 219 ? 11.069 12.268 5.047 1.00 46.41 219 ALA A C 1
ATOM 1730 O O . ALA A 1 219 ? 10.940 11.894 6.209 1.00 46.41 219 ALA A O 1
ATOM 1731 N N . GLU A 1 220 ? 10.036 12.727 4.331 1.00 52.69 220 GLU A N 1
ATOM 1732 C CA . GLU A 1 220 ? 8.675 12.900 4.879 1.00 52.69 220 GLU A CA 1
ATOM 1733 C C . GLU A 1 220 ? 7.919 11.575 5.097 1.00 52.69 220 GLU A C 1
ATOM 1735 O O . GLU A 1 220 ? 6.860 11.545 5.728 1.00 52.69 220 GLU A O 1
ATOM 1740 N N . SER A 1 221 ? 8.463 10.470 4.578 1.00 64.75 221 SER A N 1
ATOM 1741 C CA . SER A 1 221 ? 7.850 9.141 4.658 1.00 64.75 221 SER A CA 1
ATOM 1742 C C . SER A 1 221 ? 8.210 8.348 5.918 1.00 64.75 221 SER A C 1
ATOM 1744 O O . SER A 1 221 ? 7.562 7.337 6.184 1.00 64.75 221 SER A O 1
ATOM 1746 N N . LYS A 1 222 ? 9.226 8.783 6.676 1.00 82.38 222 LYS A N 1
ATOM 1747 C CA . LYS A 1 222 ? 9.716 8.073 7.867 1.00 82.38 222 LYS A CA 1
ATOM 1748 C C . LYS A 1 222 ? 8.964 8.501 9.120 1.00 82.38 222 LYS A C 1
ATOM 1750 O O . LYS A 1 222 ? 8.643 9.676 9.285 1.00 82.38 222 LYS A O 1
ATOM 1755 N N . VAL A 1 223 ? 8.710 7.542 10.007 1.00 86.00 223 VAL A N 1
ATOM 1756 C CA . VAL A 1 223 ? 8.045 7.788 11.292 1.00 86.00 223 VAL A CA 1
ATOM 1757 C C . VAL A 1 223 ? 8.997 8.498 12.256 1.00 86.00 223 VAL A C 1
ATOM 1759 O O . VAL A 1 223 ? 10.161 8.118 12.382 1.00 86.00 223 VAL A O 1
ATOM 1762 N N . THR A 1 224 ? 8.496 9.516 12.958 1.00 89.00 224 THR A N 1
ATOM 1763 C CA . THR A 1 224 ? 9.238 10.243 14.000 1.00 89.00 224 THR A CA 1
ATOM 1764 C C . THR A 1 224 ? 8.787 9.854 15.410 1.00 89.00 224 THR A C 1
ATOM 1766 O O . THR A 1 224 ? 7.712 9.284 15.611 1.00 89.00 224 THR A O 1
ATOM 1769 N N . SER A 1 225 ? 9.577 10.231 16.421 1.00 87.25 225 SER A N 1
ATOM 1770 C CA . SER A 1 225 ? 9.202 10.092 17.836 1.00 87.25 225 SER A CA 1
ATOM 1771 C C . SER A 1 225 ? 7.882 10.800 18.167 1.00 87.25 225 SER A C 1
ATOM 1773 O O . SER A 1 225 ? 7.116 10.333 19.010 1.00 87.25 225 SER A O 1
ATOM 1775 N N . GLN A 1 226 ? 7.610 11.924 17.497 1.00 88.44 226 GLN A N 1
ATOM 1776 C CA . GLN A 1 226 ? 6.376 12.684 17.666 1.00 88.44 226 GLN A CA 1
ATOM 1777 C C . GLN A 1 226 ? 5.174 11.933 17.079 1.00 88.44 226 GLN A C 1
ATOM 1779 O O . GLN A 1 226 ? 4.152 11.814 17.747 1.00 88.44 226 GLN A O 1
ATOM 1784 N N . ASP A 1 227 ? 5.315 11.330 15.896 1.00 90.81 227 ASP A N 1
ATOM 1785 C CA . ASP A 1 227 ? 4.241 10.530 15.290 1.00 90.81 227 ASP A CA 1
ATOM 1786 C C . ASP A 1 227 ? 3.850 9.334 16.179 1.00 90.81 227 ASP A C 1
ATOM 1788 O O . ASP A 1 227 ? 2.668 9.045 16.348 1.00 90.81 227 ASP A O 1
ATOM 1792 N N . ILE A 1 228 ? 4.825 8.682 16.822 1.00 90.50 228 ILE A N 1
ATOM 1793 C CA . ILE A 1 228 ? 4.587 7.578 17.772 1.00 90.50 228 ILE A CA 1
ATOM 1794 C C . ILE A 1 228 ? 3.814 8.032 19.023 1.00 90.50 228 ILE A C 1
ATOM 1796 O O . ILE A 1 228 ? 3.157 7.220 19.685 1.00 90.50 228 ILE A O 1
ATOM 1800 N N . ARG A 1 229 ? 3.903 9.315 19.387 1.00 89.94 229 ARG A N 1
ATOM 1801 C CA . ARG A 1 229 ? 3.125 9.908 20.486 1.00 89.94 229 ARG A CA 1
ATOM 1802 C C . ARG A 1 229 ? 1.724 10.315 20.033 1.00 89.94 229 ARG A C 1
ATOM 1804 O O . ARG A 1 229 ? 0.782 10.125 20.794 1.00 89.94 229 ARG A O 1
ATOM 1811 N N . ASP A 1 230 ? 1.598 10.835 18.816 1.00 92.12 230 ASP A N 1
ATOM 1812 C CA . ASP A 1 230 ? 0.365 11.448 18.307 1.00 92.12 230 ASP A CA 1
ATOM 1813 C C . ASP A 1 230 ? -0.635 10.459 17.695 1.00 92.12 230 ASP A C 1
ATOM 1815 O O . ASP A 1 230 ? -1.816 10.806 17.526 1.00 92.12 230 ASP A O 1
ATOM 1819 N N . PHE A 1 231 ? -0.168 9.258 17.347 1.00 95.06 231 PHE A N 1
ATOM 1820 C CA . PHE A 1 231 ? -0.942 8.210 16.688 1.00 95.06 231 PHE A CA 1
ATOM 1821 C C . PHE A 1 231 ? -0.810 6.863 17.396 1.00 95.06 231 PHE A C 1
ATOM 1823 O O . PHE A 1 231 ? 0.195 6.564 18.044 1.00 95.06 231 PHE A O 1
ATOM 1830 N N . GLN A 1 232 ? -1.816 6.010 17.207 1.00 95.62 232 GLN A N 1
ATOM 1831 C CA . GLN A 1 232 ? -1.660 4.586 17.459 1.00 95.62 232 GLN A CA 1
ATOM 1832 C C . GLN A 1 232 ? -0.722 4.005 16.396 1.00 95.62 232 GLN A C 1
ATOM 1834 O O . GLN A 1 232 ? -0.927 4.194 15.193 1.00 95.62 232 GLN A O 1
ATOM 1839 N N . VAL A 1 233 ? 0.315 3.305 16.854 1.00 95.31 233 VAL A N 1
ATOM 1840 C CA . VAL A 1 233 ? 1.316 2.677 15.993 1.00 95.31 233 VAL A CA 1
ATOM 1841 C C . VAL A 1 233 ? 1.392 1.197 16.324 1.00 95.31 233 VAL A C 1
ATOM 1843 O O . VAL A 1 233 ? 1.589 0.834 17.482 1.00 95.31 233 VAL A O 1
ATOM 1846 N N . VAL A 1 234 ? 1.245 0.356 15.307 1.00 96.31 234 VAL A N 1
ATOM 1847 C CA . VAL A 1 234 ? 1.301 -1.106 15.422 1.00 96.31 234 VAL A CA 1
ATOM 1848 C C . VAL A 1 234 ? 2.364 -1.670 14.490 1.00 96.31 234 VAL A C 1
ATOM 1850 O O . VAL A 1 234 ? 2.743 -1.036 13.503 1.00 96.31 234 VAL A O 1
ATOM 1853 N N . THR A 1 235 ? 2.854 -2.871 14.788 1.00 95.25 235 THR A N 1
ATOM 1854 C CA . THR A 1 235 ? 3.817 -3.566 13.913 1.00 95.25 235 THR A CA 1
ATOM 1855 C C . THR A 1 235 ? 3.198 -4.703 13.121 1.00 95.25 235 THR A C 1
ATOM 1857 O O . THR A 1 235 ? 3.785 -5.160 12.136 1.00 95.25 235 THR A O 1
ATOM 1860 N N . ARG A 1 236 ? 2.012 -5.154 13.534 1.00 95.38 236 ARG A N 1
ATOM 1861 C CA . ARG A 1 236 ? 1.250 -6.191 12.858 1.00 95.38 236 ARG A CA 1
ATOM 1862 C C . ARG A 1 236 ? -0.198 -5.777 12.671 1.00 95.38 236 ARG A C 1
ATOM 1864 O O . ARG A 1 236 ? -0.701 -4.890 13.355 1.00 95.38 236 ARG A O 1
ATOM 1871 N N . LEU A 1 237 ? -0.851 -6.385 11.684 1.00 95.56 237 LEU A N 1
ATOM 1872 C CA . LEU A 1 237 ? -2.244 -6.066 11.377 1.00 95.56 237 LEU A CA 1
ATOM 1873 C C . LEU A 1 237 ? -3.211 -6.682 12.401 1.00 95.56 237 LEU A C 1
ATOM 1875 O O . LEU A 1 237 ? -4.263 -6.114 12.666 1.00 95.56 237 LEU A O 1
ATOM 1879 N N . ASP A 1 238 ? -2.850 -7.830 12.977 1.00 95.69 238 ASP A N 1
ATOM 1880 C CA . ASP A 1 238 ? -3.597 -8.531 14.029 1.00 95.69 238 ASP A CA 1
ATOM 1881 C C . ASP A 1 238 ? -3.534 -7.845 15.411 1.00 95.69 238 ASP A C 1
ATOM 1883 O O . ASP A 1 238 ? -4.343 -8.181 16.273 1.00 95.69 238 ASP A O 1
ATOM 1887 N N . ASP A 1 239 ? -2.671 -6.838 15.595 1.00 95.06 239 ASP A N 1
ATOM 1888 C CA . ASP A 1 239 ? -2.604 -5.989 16.802 1.00 95.06 239 ASP A CA 1
ATOM 1889 C C . ASP A 1 239 ? -3.720 -4.919 16.856 1.00 95.06 239 ASP A C 1
ATOM 1891 O O . ASP A 1 239 ? -3.833 -4.165 17.824 1.00 95.06 239 ASP A O 1
ATOM 1895 N N . ILE A 1 240 ? -4.510 -4.787 15.786 1.00 93.62 240 ILE A N 1
ATOM 1896 C CA . ILE A 1 240 ? -5.601 -3.814 15.684 1.00 93.62 240 ILE A CA 1
ATOM 1897 C C . ILE A 1 240 ? -6.891 -4.471 16.196 1.00 93.62 240 ILE A C 1
ATOM 1899 O O . ILE A 1 240 ? -7.287 -5.543 15.723 1.00 93.62 240 ILE A O 1
ATOM 1903 N N . HIS A 1 241 ? -7.540 -3.830 17.170 1.00 80.62 241 HIS A N 1
ATOM 1904 C CA . HIS A 1 241 ? -8.738 -4.315 17.863 1.00 80.62 241 HIS A CA 1
ATOM 1905 C C . HIS A 1 241 ? -9.856 -3.281 17.833 1.00 80.62 241 HIS A C 1
ATOM 1907 O O . HIS A 1 241 ? -9.531 -2.075 17.934 1.00 80.62 241 HIS A O 1
#

pLDDT: mean 80.05, std 20.55, range [27.94, 97.81]

Nearest PDB structures (foldseek):
  1yns-assembly1_A  TM=6.807E-01  e=6.917E-08  Homo sapiens
  1zs9-assembly1_A  TM=6.756E-01  e=1.744E-07  Homo sapiens
  7asz-assembly1_B  TM=6.471E-01  e=7.500E-03  Zobellia galactanivorans
  7arp-assembly1_B  TM=6.441E-01  e=1.086E-02  Zobellia galactanivorans
  2fdr-assembly1_A  TM=5.955E-01  e=1.478E-02  Agrobacterium fabrum str. C58

Secondary structure (DSSP, 8-state):
-TT--S------------PPPTTSPPPPPPPPTTS-HHHHHHHHHHHHHHHHHHHGGGSHHHHHHHHHHHHHHHHTT---B---TTHHHHHHIIIIIS---EEESSS-HHHHHHHHHSBTTB--GGGEEEE---EETTTEE--TTHHHHHTS-GGG-EEEES-HHHHHHHHHTTPEEEEE--TTT-HHHHHHHHTTTSTTPPPPP-------TTHHHHHTTS--HHHHHHSEEESSSTT--

Organism: NCBI:txid299467

Foldseek 3Di:
DPPPDPDDDPPPCPPPPDDDDPPDDAFQDQDDPPDDPVSNVVSVVSSLVVCCVAVNCPDPVNVVVCVVVLLVCLVVVVDAAEDDPCVQVLLCCCCPPVVHAAEAQDDAPSVLQSHQCGHPVHHRSVSHPYYHPQDDPNPDGACLCVCVVVVHDLDSAEAEEQALRVCVRSVVSVHAYEHEDECVVAVQLVVLLVCLPPPPDPRPDPPDDDDHVCVVVVVNRHDDSVSSVVHHYYHDPVVPD

Solvent-accessible surface area (backbone atoms only — not comparable to full-atom values): 14726 Å² total; per-residue (Å²): 131,92,83,82,70,93,72,84,70,81,71,83,69,75,75,65,76,79,75,81,59,86,94,57,89,74,62,60,74,66,53,58,90,88,48,58,70,68,57,30,50,50,25,46,50,51,24,47,52,45,38,50,75,68,54,41,79,73,41,67,70,49,41,51,49,52,53,52,55,50,50,53,30,44,76,70,63,76,50,64,33,84,62,65,87,56,48,64,59,40,49,46,43,35,41,73,71,70,63,49,86,37,70,39,66,64,75,50,76,70,52,44,50,51,52,28,48,35,28,73,81,43,67,51,43,89,58,50,78,48,68,42,87,36,71,46,95,87,81,44,71,58,45,77,58,50,29,70,76,68,72,48,55,36,81,79,37,80,48,79,38,63,39,52,59,59,38,53,44,27,46,75,45,54,24,46,38,35,38,50,43,45,62,94,80,38,48,63,43,49,52,51,62,77,43,71,87,49,90,84,70,73,79,79,76,81,76,80,72,77,93,47,89,62,51,71,70,53,60,64,41,54,65,48,78,63,52,61,71,78,37,57,69,39,70,52,74,74,77,64,130

Sequence (241 aa):
ECFNQKEFRLAVNFAKAYKPVPGKKQPPPIADQMQPPNVQLESIVQHFLWRLQNEGSVSAPIAYFLLNMTSWGYERGLLVTPVYEEVAATLKKWCEQDKIKLYVTLGSAQFLKRVFSRTSSGNLIGFIEGHMNLMVGGSRKDFTFLANLLKQKEDDILFITRFPQDARQAKAAKINPIIILRADFDPRGVELLKNKDKPGAPEPKAEAAAPSSSAEMTAESKVTSQDIRDFQVVTRLDDIH

Radius of gyration: 21.88 Å; Cα contacts (8 Å, |Δi|>4): 263; chains: 1; bounding box: 45×40×69 Å

Mean predicted aligned error: 10.24 Å

InterPro domains:
  IPR023214 HAD superfamily [G3DSA:3.40.50.1000] (57-195)
  IPR036412 HAD-like superfamily [SSF56784] (62-184)